Protein AF-A0AAD2HG35-F1 (afdb_monomer)

Foldseek 3Di:
DVVVVVVVLVVVLVVLVVVLVVVCVVCVVVVNNVVVCPPQLNVLSVQLSVLSVQLVVCVDPVNCVPPVVSNVVSNVVSVVSNLVSNVRNDVVCVVVSVVVCVVVVVVVVLQVVQKDKAKWKWFADVVQQKIKIFGLVAQDDDAQLWKKWKAWPDCLQPPCSRVDIDIFGFLAASVPSRHTITIGHDDDDRRVSSNCVQVVPPPDDDDGDIDITMMMITDGDDGPPPDDPQVDLDDDDDDDRSRVSRVSHVVNVNVVCVVVVNHPDDDDDDDDPDDDDPDD

Mean predicted aligned error: 7.42 Å

pLDDT: mean 88.61, std 14.01, range [31.28, 98.5]

Organism: NCBI:txid2018698

Sequence (280 aa):
LNFLHRHVARIAIVAANIHSFGYVYKWCLAATFQERIMEPQNASGLLMLIAFNVLLLASSPFVRNRAYNFFFWVHTLFVPACMAAGWAHYPPLRPYLICASAVYGFDKLLRIAKTRISTATIQALPGLNATRVELPYINKGWRAGQHVRVRVLSSSMGIMGWSEIHPFTIASSSRSGNGLVLVCKQAGTWTNKLYRAAAADNHVGEACLSRHVKMIVEGPYGGPGFMMMHSFSAALFVVGGSGITFALGAVQDLIEQDSCGQSRINVIGTPDVGYRPRLL

Solvent-accessible surface area (backbone atoms only — not comparable to full-atom values): 15414 Å² total; per-residue (Å²): 111,76,66,60,55,53,51,54,50,51,52,52,48,52,50,51,50,53,52,49,51,53,51,52,52,53,26,53,76,66,73,39,40,75,63,52,51,65,36,67,33,44,37,25,41,51,53,25,50,53,42,47,52,51,46,52,60,41,63,29,71,73,39,37,74,76,38,45,69,59,28,50,51,52,49,63,56,42,50,60,50,32,53,54,20,42,51,56,31,38,72,87,46,38,66,59,53,49,51,54,49,50,57,52,50,49,54,48,51,57,44,55,76,31,45,46,78,47,64,26,41,28,29,52,36,78,96,69,48,24,25,40,36,35,24,65,84,47,48,68,79,58,59,43,37,17,25,33,33,38,23,44,62,43,73,72,54,39,98,62,27,55,76,47,77,48,79,46,43,27,31,36,19,47,84,70,75,68,12,43,28,35,72,46,56,56,80,49,75,67,41,44,33,54,30,48,58,23,52,70,75,71,80,71,96,69,77,93,64,68,40,80,42,44,29,42,40,35,44,63,42,88,40,61,74,90,62,58,78,66,80,47,98,73,85,85,82,88,67,60,79,80,51,40,30,35,49,44,0,38,54,45,41,46,53,52,34,29,76,69,70,68,39,85,84,83,89,84,79,80,72,59,100,86,58,84,80,80,78,131

Secondary structure (DSSP, 8-state):
-HHHHHHHHHHHHHHHHHHHHHHHHHHHHTT-HHHHHHSHHHHHHHHHHHHHHHHHHHTSHHHHHH-HHHHHHHHHHHHHHHHHHHHHH-GGGHHHHHHHHHHHHHHHHHHHHTEEEEEEEEEEEGGGTEEEEEETT--SS--TT-EEEEEEE-GGG-TTGGG--EEEEB-S-TTSSS-EEEEEES-SHHHHHHHHHHHTT--SSSS---EEEEEEEEEEE-SSTT--GGGSS-------GGGHHHHHHHHHHHHHHHHTTS------PPPPTT------

Structure (mmCIF, N/CA/C/O backbone):
data_AF-A0AAD2HG35-F1
#
_entry.id   AF-A0AAD2HG35-F1
#
loop_
_atom_site.group_PDB
_atom_site.id
_atom_site.type_symbol
_atom_site.label_atom_id
_atom_site.label_alt_id
_atom_site.label_comp_id
_atom_site.label_asym_id
_atom_site.label_entity_id
_atom_site.label_seq_id
_atom_site.pdbx_PDB_ins_code
_atom_site.Cartn_x
_atom_site.Cartn_y
_atom_site.Cartn_z
_atom_site.occupancy
_atom_site.B_iso_or_equiv
_atom_site.auth_seq_id
_atom_site.auth_comp_id
_atom_site.auth_asym_id
_atom_site.auth_atom_id
_atom_site.pdbx_PDB_model_num
ATOM 1 N N . LEU A 1 1 ? -8.868 -1.478 -6.703 1.00 55.66 1 LEU A N 1
ATOM 2 C CA . LEU A 1 1 ? -7.541 -1.035 -7.204 1.00 55.66 1 LEU A CA 1
ATOM 3 C C . LEU A 1 1 ? -6.634 -2.171 -7.698 1.00 55.66 1 LEU A C 1
ATOM 5 O O . LEU A 1 1 ? -6.138 -2.074 -8.812 1.00 55.66 1 LEU A O 1
ATOM 9 N N . ASN A 1 2 ? -6.425 -3.253 -6.932 1.00 78.06 2 ASN A N 1
ATOM 10 C CA . ASN A 1 2 ? -5.401 -4.264 -7.262 1.00 78.06 2 ASN A CA 1
ATOM 11 C C . ASN A 1 2 ? -5.616 -5.019 -8.589 1.00 78.06 2 ASN A C 1
ATOM 13 O O . ASN A 1 2 ? -4.648 -5.510 -9.159 1.00 78.06 2 ASN A O 1
ATOM 17 N N . PHE A 1 3 ? -6.850 -5.130 -9.092 1.00 87.25 3 PHE A N 1
ATOM 18 C CA . PHE A 1 3 ? -7.112 -5.736 -10.402 1.00 87.25 3 PHE A CA 1
ATOM 19 C C . PHE A 1 3 ? -6.603 -4.852 -11.546 1.00 87.25 3 PHE A C 1
ATOM 21 O O . PHE A 1 3 ? -5.764 -5.305 -12.320 1.00 87.25 3 PHE A O 1
ATOM 28 N N . LEU A 1 4 ? -7.052 -3.594 -11.614 1.00 91.75 4 LEU A N 1
ATOM 29 C CA . LEU A 1 4 ? -6.685 -2.664 -12.687 1.00 91.75 4 LEU A CA 1
ATOM 30 C C . LEU A 1 4 ? -5.173 -2.436 -12.748 1.00 91.75 4 LEU A C 1
ATOM 32 O O . LEU A 1 4 ? -4.586 -2.591 -13.813 1.00 91.75 4 LEU A O 1
ATOM 36 N N . HIS A 1 5 ? -4.530 -2.192 -11.599 1.00 92.94 5 HIS A N 1
ATOM 37 C CA . HIS A 1 5 ? -3.076 -2.022 -11.523 1.00 92.94 5 HIS A CA 1
ATOM 38 C C . HIS A 1 5 ? -2.315 -3.190 -12.173 1.00 92.94 5 HIS A C 1
ATOM 40 O O . HIS A 1 5 ? -1.413 -2.965 -12.973 1.00 92.94 5 HIS A O 1
ATOM 46 N N . ARG A 1 6 ? -2.715 -4.444 -11.901 1.00 91.88 6 ARG A N 1
ATOM 47 C CA . ARG A 1 6 ? -2.055 -5.626 -12.482 1.00 91.88 6 ARG A CA 1
ATOM 48 C C . ARG A 1 6 ? -2.217 -5.718 -13.997 1.00 91.88 6 ARG A C 1
ATOM 50 O O . ARG A 1 6 ? -1.286 -6.150 -14.665 1.00 91.88 6 ARG A O 1
ATOM 57 N N . HIS A 1 7 ? -3.386 -5.374 -14.533 1.00 93.44 7 HIS A N 1
ATOM 58 C CA . HIS A 1 7 ? -3.633 -5.471 -15.974 1.00 93.44 7 HIS A CA 1
ATOM 59 C C . HIS A 1 7 ? -2.903 -4.363 -16.726 1.00 93.44 7 HIS A C 1
ATOM 61 O O . 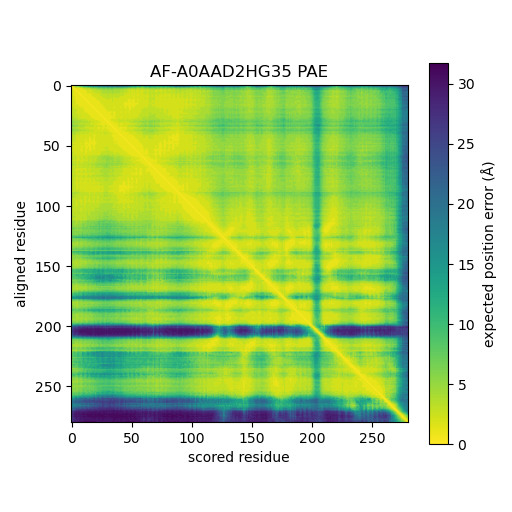HIS A 1 7 ? -2.180 -4.661 -17.671 1.00 93.44 7 HIS A O 1
ATOM 67 N N . VAL A 1 8 ? -2.997 -3.123 -16.239 1.00 94.62 8 VAL A N 1
ATOM 68 C CA . VAL A 1 8 ? -2.270 -1.982 -16.810 1.00 94.62 8 VAL A CA 1
ATOM 69 C C . VAL A 1 8 ? -0.761 -2.228 -16.779 1.00 94.62 8 VAL A C 1
ATOM 71 O O . VAL A 1 8 ? -0.103 -2.043 -17.796 1.00 94.62 8 VAL A O 1
ATOM 74 N N . ALA A 1 9 ? -0.215 -2.729 -15.663 1.00 94.38 9 ALA A N 1
ATOM 75 C CA . ALA A 1 9 ? 1.209 -3.046 -15.564 1.00 94.38 9 ALA A CA 1
ATOM 76 C C . ALA A 1 9 ? 1.646 -4.104 -16.590 1.00 94.38 9 ALA A C 1
ATOM 78 O O . ALA A 1 9 ? 2.652 -3.923 -17.263 1.00 94.38 9 ALA A O 1
ATOM 79 N N . ARG A 1 10 ? 0.881 -5.191 -16.762 1.00 94.88 10 ARG A N 1
ATOM 80 C CA . ARG A 1 10 ? 1.208 -6.230 -17.757 1.00 94.88 10 ARG A CA 1
ATOM 81 C C . ARG A 1 10 ? 1.188 -5.685 -19.179 1.00 94.88 10 ARG A C 1
ATOM 83 O O . ARG A 1 10 ? 2.119 -5.952 -19.927 1.00 94.88 10 ARG A O 1
ATOM 90 N N . ILE A 1 11 ? 0.160 -4.912 -19.530 1.00 96.81 11 ILE A N 1
ATOM 91 C CA . ILE A 1 11 ? 0.045 -4.295 -20.858 1.00 96.81 11 ILE A CA 1
ATOM 92 C C . ILE A 1 11 ? 1.233 -3.360 -21.105 1.00 96.81 11 ILE A C 1
ATOM 94 O O . ILE A 1 11 ? 1.878 -3.466 -22.143 1.00 96.81 11 ILE A O 1
ATOM 98 N N . ALA A 1 12 ? 1.571 -2.504 -20.137 1.00 95.81 12 ALA A N 1
ATOM 99 C CA . ALA A 1 12 ? 2.700 -1.584 -20.248 1.00 95.81 12 ALA A CA 1
ATOM 100 C C . ALA A 1 12 ? 4.038 -2.318 -20.430 1.00 95.81 12 ALA A C 1
ATOM 102 O O . ALA A 1 12 ? 4.846 -1.924 -21.264 1.00 95.81 12 ALA A O 1
ATOM 103 N N . ILE A 1 13 ? 4.261 -3.412 -19.695 1.00 96.75 13 ILE A N 1
ATOM 104 C CA . ILE A 1 13 ? 5.497 -4.201 -19.790 1.00 96.75 13 ILE A CA 1
ATOM 105 C C . ILE A 1 13 ? 5.576 -4.939 -21.132 1.00 96.75 13 ILE A C 1
ATOM 107 O O . ILE A 1 13 ? 6.640 -4.964 -21.749 1.00 96.75 13 ILE A O 1
ATOM 111 N N . VAL A 1 14 ? 4.468 -5.495 -21.631 1.00 97.56 14 VAL A N 1
ATOM 112 C CA . VAL A 1 14 ? 4.420 -6.105 -22.973 1.00 97.56 14 VAL A CA 1
ATOM 113 C C . VAL A 1 14 ? 4.700 -5.055 -24.049 1.00 97.56 14 VAL A C 1
ATOM 115 O O . VAL A 1 14 ? 5.548 -5.281 -24.908 1.00 97.56 14 VAL A O 1
ATOM 118 N N . ALA A 1 15 ? 4.063 -3.886 -23.967 1.00 98.00 15 ALA A N 1
ATOM 119 C CA . ALA A 1 15 ? 4.302 -2.784 -24.894 1.00 98.00 15 ALA A CA 1
ATOM 120 C C . ALA A 1 15 ? 5.761 -2.301 -24.856 1.00 98.00 15 ALA A C 1
ATOM 122 O O . ALA A 1 15 ? 6.346 -2.070 -25.910 1.00 98.00 15 ALA A O 1
ATOM 123 N N . ALA A 1 16 ? 6.374 -2.211 -23.671 1.00 97.69 16 ALA A N 1
ATOM 124 C CA . ALA A 1 16 ? 7.779 -1.837 -23.518 1.00 97.69 16 ALA A CA 1
ATOM 125 C C . ALA A 1 16 ? 8.730 -2.865 -24.157 1.00 97.69 16 ALA A C 1
ATOM 127 O O . ALA A 1 16 ? 9.690 -2.477 -24.820 1.00 97.69 16 ALA A O 1
ATOM 128 N N . ASN A 1 17 ? 8.444 -4.165 -24.014 1.00 98.25 17 ASN A N 1
ATOM 129 C CA . ASN A 1 17 ? 9.216 -5.216 -24.680 1.00 98.25 17 ASN A CA 1
ATOM 130 C C . ASN A 1 17 ? 9.063 -5.130 -26.209 1.00 98.25 17 ASN A C 1
ATOM 132 O O . ASN A 1 17 ? 10.069 -5.126 -26.911 1.00 98.25 17 ASN A O 1
ATOM 136 N N . ILE A 1 18 ? 7.838 -4.985 -26.730 1.00 98.50 18 ILE A N 1
ATOM 137 C CA . ILE A 1 18 ? 7.590 -4.822 -28.177 1.00 98.50 18 ILE A CA 1
ATOM 138 C C . ILE A 1 18 ? 8.311 -3.582 -28.721 1.00 98.50 18 ILE A C 1
ATOM 140 O O . ILE A 1 18 ? 8.985 -3.663 -29.745 1.00 98.50 18 ILE A O 1
ATOM 144 N N . HIS A 1 19 ? 8.207 -2.449 -28.021 1.00 97.56 19 HIS A N 1
ATOM 145 C CA . HIS A 1 19 ? 8.910 -1.215 -28.360 1.00 97.56 19 HIS A CA 1
ATOM 146 C C . HIS A 1 19 ? 10.424 -1.448 -28.441 1.00 97.56 19 HIS A C 1
ATOM 148 O O . HIS A 1 1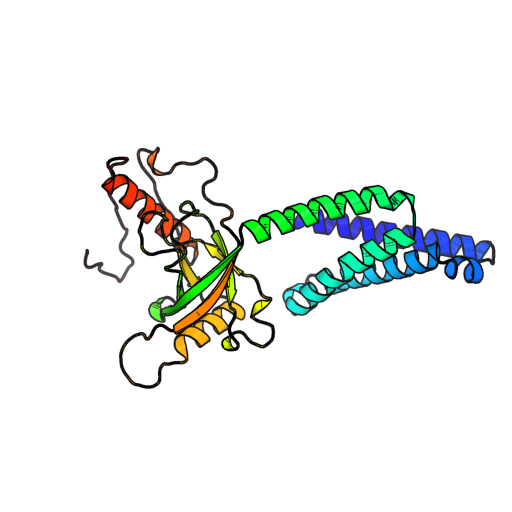9 ? 11.038 -1.143 -29.461 1.00 97.56 19 HIS A O 1
ATOM 154 N N . SER A 1 20 ? 11.017 -2.046 -27.404 1.00 97.44 20 SER A N 1
ATOM 155 C CA . SER A 1 20 ? 12.453 -2.324 -27.375 1.00 97.44 20 SER A CA 1
ATOM 156 C C . SER A 1 20 ? 12.884 -3.253 -28.510 1.00 97.44 20 SER A C 1
ATOM 158 O O . SER A 1 20 ? 13.816 -2.914 -29.237 1.00 97.44 20 SER A O 1
ATOM 160 N N . PHE A 1 21 ? 12.175 -4.364 -28.734 1.00 97.69 21 PHE A N 1
ATOM 161 C CA . PHE A 1 21 ? 12.484 -5.280 -29.834 1.00 97.69 21 PHE A CA 1
ATOM 162 C C . PHE A 1 21 ? 12.379 -4.602 -31.202 1.00 97.69 21 PHE A C 1
ATOM 164 O O . PHE A 1 21 ? 13.237 -4.828 -32.052 1.00 97.69 21 PHE A O 1
ATOM 171 N N . GLY A 1 22 ? 11.388 -3.731 -31.408 1.00 98.19 22 GLY A N 1
ATOM 172 C CA . GLY A 1 22 ? 11.243 -2.967 -32.647 1.00 98.19 22 GLY A CA 1
ATOM 173 C C . GLY A 1 22 ? 12.437 -2.048 -32.925 1.00 98.19 22 GLY A C 1
ATOM 174 O O . GLY A 1 22 ? 12.948 -2.025 -34.047 1.00 98.19 22 GLY A O 1
ATOM 175 N N . TYR A 1 23 ? 12.928 -1.331 -31.909 1.00 97.69 23 TYR A N 1
ATOM 176 C CA . TYR A 1 23 ? 14.114 -0.480 -32.047 1.00 97.69 23 TYR A CA 1
ATOM 177 C C . TYR A 1 23 ? 15.396 -1.289 -32.240 1.00 97.69 23 TYR A C 1
ATOM 179 O O . TYR A 1 23 ? 16.174 -0.967 -33.135 1.00 97.69 23 TYR A O 1
ATOM 187 N N . VAL A 1 24 ? 15.589 -2.369 -31.476 1.00 97.50 24 VAL A N 1
ATOM 188 C CA . VAL A 1 24 ? 16.741 -3.267 -31.651 1.00 97.50 24 VAL A CA 1
ATOM 189 C C . VAL A 1 24 ? 16.765 -3.831 -33.070 1.00 97.50 24 VAL A C 1
ATOM 191 O O . VAL A 1 24 ? 17.787 -3.735 -33.743 1.00 97.50 24 VAL A O 1
ATOM 194 N N . TYR A 1 25 ? 15.633 -4.335 -33.567 1.00 98.12 25 TYR A N 1
ATOM 195 C CA . TYR A 1 25 ? 15.512 -4.840 -34.934 1.00 98.12 25 TYR A CA 1
ATOM 196 C C . TYR A 1 25 ? 15.864 -3.766 -35.974 1.00 98.12 25 TYR A C 1
ATOM 198 O O . TYR A 1 25 ? 16.694 -4.001 -36.853 1.00 98.12 25 TYR A O 1
ATOM 206 N N . LYS A 1 26 ? 15.303 -2.558 -35.830 1.00 98.12 26 LYS A N 1
ATOM 207 C CA . LYS A 1 26 ? 15.601 -1.412 -36.702 1.00 98.12 26 LYS A CA 1
ATOM 208 C C . LYS A 1 26 ? 17.094 -1.068 -36.716 1.00 98.12 26 LYS A C 1
ATOM 210 O O . LYS A 1 26 ? 17.651 -0.827 -37.784 1.00 98.12 26 LYS A O 1
ATOM 215 N N . TRP A 1 27 ? 17.744 -1.025 -35.555 1.00 98.19 27 TRP A N 1
ATOM 216 C CA . TRP A 1 27 ? 19.163 -0.675 -35.457 1.00 98.19 27 TRP A CA 1
ATOM 217 C C . TRP A 1 27 ? 20.083 -1.776 -35.982 1.00 98.19 27 TRP A C 1
ATOM 219 O O . TRP A 1 27 ? 21.117 -1.462 -36.569 1.00 98.19 27 TRP A O 1
ATOM 229 N N . CYS A 1 28 ? 19.703 -3.047 -35.825 1.00 97.81 28 CYS A N 1
ATOM 230 C CA . CYS A 1 28 ? 20.420 -4.170 -36.423 1.00 97.81 28 CYS A CA 1
ATOM 231 C C . CYS A 1 28 ? 20.373 -4.116 -37.955 1.00 97.81 28 CYS A C 1
ATOM 233 O O . CYS A 1 28 ? 21.418 -4.238 -38.586 1.00 97.81 28 CYS A O 1
ATOM 235 N N . LEU A 1 29 ? 19.201 -3.857 -38.554 1.00 97.88 29 LEU A N 1
ATOM 236 C CA . LEU A 1 29 ? 19.077 -3.689 -40.010 1.00 97.88 29 LEU A CA 1
ATOM 237 C C . LEU A 1 29 ? 19.918 -2.524 -40.541 1.00 97.88 29 LEU A C 1
ATOM 239 O O . LEU A 1 29 ? 20.487 -2.611 -41.624 1.00 97.88 29 LEU A O 1
ATOM 243 N N . ALA A 1 30 ? 20.009 -1.442 -39.770 1.00 97.56 30 ALA A N 1
ATOM 244 C CA . ALA A 1 30 ? 20.813 -0.276 -40.114 1.00 97.56 30 ALA A CA 1
ATOM 245 C C . ALA A 1 30 ? 22.299 -0.410 -39.723 1.00 97.56 30 ALA A C 1
ATOM 247 O O . ALA A 1 30 ? 23.026 0.567 -39.853 1.00 97.56 30 ALA A O 1
ATOM 248 N N . ALA A 1 31 ? 22.739 -1.558 -39.188 1.00 97.75 31 ALA A N 1
ATOM 249 C CA . ALA A 1 31 ? 24.092 -1.786 -38.663 1.00 97.75 31 ALA A CA 1
ATOM 250 C C . ALA A 1 31 ? 24.583 -0.736 -37.635 1.00 97.75 31 ALA A C 1
ATOM 252 O O . ALA A 1 31 ? 25.781 -0.541 -37.456 1.00 97.75 31 ALA A O 1
ATOM 253 N N . THR A 1 32 ? 23.664 -0.079 -36.917 1.00 97.69 32 THR A N 1
ATOM 2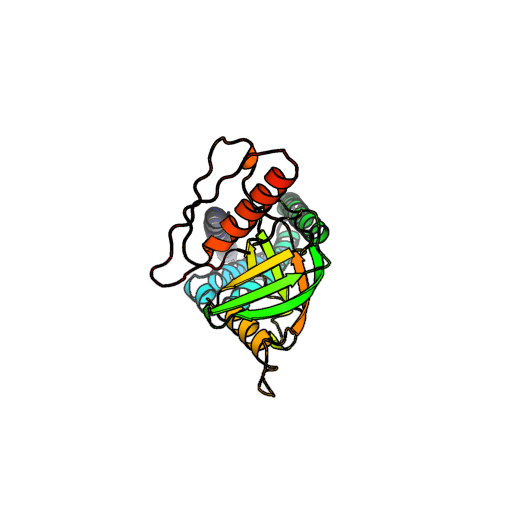54 C CA . THR A 1 32 ? 23.954 0.996 -35.941 1.00 97.69 32 THR A CA 1
ATOM 255 C C . THR A 1 32 ? 23.666 0.585 -34.496 1.00 97.69 32 THR A C 1
ATOM 257 O O . THR A 1 32 ? 23.690 1.417 -33.593 1.00 97.69 32 THR A O 1
ATOM 260 N N . PHE A 1 33 ? 23.398 -0.701 -34.242 1.00 96.62 33 PHE A N 1
ATOM 261 C CA . PHE A 1 33 ? 22.998 -1.201 -32.922 1.00 96.62 33 PHE A CA 1
ATOM 262 C C . PHE A 1 33 ? 23.934 -0.772 -31.784 1.00 96.62 33 PHE A C 1
ATOM 264 O O . PHE A 1 33 ? 23.452 -0.237 -30.789 1.00 96.62 33 PHE A O 1
ATOM 271 N N . GLN A 1 34 ? 25.248 -0.972 -31.934 1.00 95.69 34 GLN A N 1
ATOM 272 C CA . GLN A 1 34 ? 26.225 -0.681 -30.874 1.00 95.69 34 GLN A CA 1
ATOM 273 C C . GLN A 1 34 ? 26.269 0.807 -30.514 1.00 95.69 34 GLN A C 1
ATOM 275 O O . GLN A 1 34 ? 26.315 1.158 -29.340 1.00 95.69 34 GLN A O 1
ATOM 280 N N . GLU A 1 35 ? 26.201 1.683 -31.514 1.00 96.56 35 GLU A N 1
ATOM 281 C CA . GLU A 1 35 ? 26.157 3.129 -31.301 1.00 96.56 35 GLU A CA 1
ATOM 282 C C . GLU A 1 35 ? 24.847 3.529 -30.611 1.00 96.56 35 GLU A C 1
ATOM 284 O O . GLU A 1 35 ? 24.855 4.164 -29.557 1.00 96.56 35 GLU A O 1
ATOM 289 N N . ARG A 1 36 ? 23.710 3.086 -31.162 1.00 97.44 36 ARG A N 1
ATOM 290 C CA . ARG A 1 36 ? 22.385 3.490 -30.684 1.00 97.44 36 ARG A CA 1
ATOM 291 C C . ARG A 1 36 ? 22.086 2.984 -29.284 1.00 97.44 36 ARG A C 1
ATOM 293 O O . ARG A 1 36 ? 21.548 3.747 -28.492 1.00 97.44 36 ARG A O 1
ATOM 300 N N . ILE A 1 37 ? 22.435 1.745 -28.940 1.00 96.25 37 ILE A N 1
ATOM 301 C CA . ILE A 1 37 ? 22.139 1.195 -27.608 1.00 96.25 37 ILE A CA 1
ATOM 302 C C . ILE A 1 37 ? 22.934 1.898 -26.495 1.00 96.25 37 ILE A C 1
ATOM 304 O O . ILE A 1 37 ? 22.463 1.956 -25.360 1.00 96.25 37 ILE A O 1
ATOM 308 N N . MET A 1 38 ? 24.105 2.456 -26.826 1.00 96.06 38 MET A N 1
ATOM 309 C CA . MET A 1 38 ? 24.980 3.171 -25.891 1.00 96.06 38 MET A CA 1
ATOM 310 C C . MET A 1 38 ? 24.625 4.653 -25.739 1.00 96.06 38 MET A C 1
ATOM 312 O O . MET A 1 38 ? 25.089 5.294 -24.794 1.00 96.06 38 MET A O 1
ATOM 316 N N . GLU A 1 39 ? 23.780 5.211 -26.615 1.00 96.88 39 GLU A N 1
ATOM 317 C CA . GLU A 1 39 ? 23.247 6.560 -26.417 1.00 96.88 39 GLU A CA 1
ATOM 318 C C . GLU A 1 39 ? 22.554 6.645 -25.043 1.00 96.88 39 GLU A C 1
ATOM 320 O O . GLU A 1 39 ? 21.709 5.797 -24.735 1.00 96.88 39 GLU A O 1
ATOM 325 N N . PRO A 1 40 ? 22.827 7.671 -24.213 1.00 96.56 40 PRO A N 1
ATOM 326 C CA . PRO A 1 40 ? 22.328 7.730 -22.834 1.00 96.56 40 PRO A CA 1
ATOM 327 C C . PRO A 1 40 ? 20.805 7.567 -22.693 1.00 96.56 40 PRO A C 1
ATOM 329 O O . PRO A 1 40 ? 20.311 6.961 -21.737 1.00 96.56 40 PRO A O 1
ATOM 332 N N . GLN A 1 41 ? 20.045 8.077 -23.665 1.00 96.38 41 GLN A N 1
ATOM 333 C CA . GLN A 1 41 ? 18.589 7.926 -23.719 1.00 96.38 41 GLN A CA 1
ATOM 334 C C . GLN A 1 41 ? 18.181 6.463 -23.939 1.00 96.38 41 GLN A C 1
ATOM 336 O O . GLN A 1 41 ? 17.318 5.945 -23.236 1.00 96.38 41 GLN A O 1
ATOM 341 N N . ASN A 1 42 ? 18.824 5.749 -24.859 1.00 97.31 42 ASN A N 1
ATOM 342 C CA . ASN A 1 42 ? 18.494 4.353 -25.153 1.00 97.31 42 ASN A CA 1
ATOM 343 C C . ASN A 1 42 ? 19.013 3.410 -24.060 1.00 97.31 42 ASN A C 1
ATOM 345 O O . ASN A 1 42 ? 18.291 2.500 -23.652 1.00 97.31 42 ASN A O 1
ATOM 349 N N . ALA A 1 43 ? 20.199 3.682 -23.510 1.00 97.44 43 ALA A N 1
ATOM 350 C CA . ALA A 1 43 ? 20.755 2.946 -22.379 1.00 97.44 43 ALA A CA 1
ATOM 351 C C . ALA A 1 43 ? 19.846 3.041 -21.140 1.00 97.44 43 ALA A C 1
ATOM 353 O O . ALA A 1 43 ? 19.542 2.031 -20.504 1.00 97.44 43 ALA A O 1
ATOM 354 N N . SER A 1 44 ? 19.330 4.234 -20.821 1.00 97.75 44 SER A N 1
ATOM 355 C CA . SER A 1 44 ? 18.345 4.395 -19.738 1.00 97.75 44 SER A CA 1
ATOM 356 C C . SER A 1 44 ? 17.001 3.722 -20.049 1.00 97.75 44 SER A C 1
ATOM 358 O O . SER A 1 44 ? 16.390 3.148 -19.147 1.00 97.75 44 SER A O 1
ATOM 360 N N . GLY A 1 45 ? 16.576 3.688 -21.315 1.00 97.56 45 GLY A N 1
ATOM 361 C CA . GLY A 1 45 ? 15.429 2.891 -21.766 1.00 97.56 45 GLY A CA 1
ATOM 362 C C . GLY A 1 45 ? 15.613 1.388 -21.541 1.00 97.56 45 GLY A C 1
ATOM 363 O O . GLY A 1 45 ? 14.705 0.718 -21.045 1.00 97.56 45 GLY A O 1
ATOM 364 N N . LEU A 1 46 ? 16.808 0.860 -21.821 1.00 97.38 46 LEU A N 1
ATOM 365 C CA . LEU A 1 46 ? 17.161 -0.536 -21.554 1.00 97.38 46 LEU A CA 1
ATOM 366 C C . LEU A 1 46 ? 17.154 -0.842 -20.049 1.00 97.38 46 LEU A C 1
ATOM 368 O O . LEU A 1 46 ? 16.587 -1.852 -19.633 1.00 97.38 46 LEU A O 1
ATOM 372 N N . LEU A 1 47 ? 17.715 0.044 -19.219 1.00 97.19 47 LEU A N 1
ATOM 373 C CA . LEU A 1 47 ? 17.654 -0.093 -17.759 1.00 97.19 47 LEU A CA 1
ATOM 374 C C . LEU A 1 47 ? 16.204 -0.109 -17.251 1.00 97.19 47 LEU A C 1
ATOM 376 O O . LEU A 1 47 ? 15.855 -0.943 -16.412 1.00 97.19 47 LEU A O 1
ATOM 380 N N . MET A 1 48 ? 15.344 0.763 -17.789 1.00 97.56 48 MET A N 1
ATOM 381 C CA . MET A 1 48 ? 13.914 0.779 -17.466 1.00 97.56 48 MET A CA 1
ATOM 382 C C . MET A 1 48 ? 13.229 -0.538 -17.862 1.00 97.56 48 MET A C 1
ATOM 384 O O . MET A 1 48 ? 12.451 -1.082 -17.079 1.00 97.56 48 MET A O 1
ATOM 388 N N . LEU A 1 49 ? 13.541 -1.085 -19.041 1.00 98.06 49 LEU A N 1
ATOM 389 C CA . LEU A 1 49 ? 13.000 -2.363 -19.509 1.00 98.06 49 LEU A CA 1
ATOM 390 C C . LEU A 1 49 ? 13.420 -3.534 -18.609 1.00 98.06 49 LEU A C 1
ATOM 392 O O . LEU A 1 49 ? 12.586 -4.364 -18.239 1.00 98.06 49 LEU A O 1
ATOM 396 N N . ILE A 1 50 ? 14.699 -3.598 -18.229 1.00 97.50 50 ILE A N 1
ATOM 397 C CA . ILE A 1 50 ? 15.210 -4.615 -17.299 1.00 97.50 50 ILE A CA 1
ATOM 398 C C . ILE A 1 50 ? 14.457 -4.514 -15.968 1.00 97.50 50 ILE A C 1
ATOM 400 O O . ILE A 1 50 ? 13.948 -5.517 -15.465 1.00 97.50 50 ILE A O 1
ATOM 404 N N . ALA A 1 51 ? 14.310 -3.300 -15.432 1.00 97.56 51 ALA A N 1
ATOM 405 C CA . ALA A 1 51 ? 13.587 -3.058 -14.191 1.00 97.56 51 ALA A CA 1
ATOM 406 C C . ALA A 1 51 ? 12.105 -3.479 -14.274 1.00 97.56 51 ALA A C 1
ATOM 408 O O . ALA A 1 51 ? 11.593 -4.119 -13.353 1.00 97.56 51 ALA A O 1
ATOM 409 N N . PHE A 1 52 ? 11.428 -3.203 -15.392 1.00 97.69 52 PHE A N 1
ATOM 410 C CA . PHE A 1 52 ? 10.063 -3.665 -15.670 1.00 97.69 52 PHE A CA 1
ATOM 411 C C . PHE A 1 52 ? 9.937 -5.190 -15.666 1.00 97.69 52 PHE A C 1
ATOM 413 O O . PHE A 1 52 ? 9.011 -5.730 -15.056 1.00 97.69 52 PHE A O 1
ATOM 420 N N . ASN A 1 53 ? 10.874 -5.900 -16.289 1.00 97.38 53 ASN A N 1
ATOM 421 C CA . ASN A 1 53 ? 10.856 -7.360 -16.313 1.00 97.38 53 ASN A CA 1
ATOM 422 C C . ASN A 1 53 ? 11.155 -7.963 -14.926 1.00 97.38 53 ASN A C 1
ATOM 424 O O . ASN A 1 53 ? 10.478 -8.906 -14.512 1.00 97.38 53 ASN A O 1
ATOM 428 N N . VAL A 1 54 ? 12.074 -7.374 -14.149 1.00 97.31 54 VAL A N 1
ATOM 429 C CA . VAL A 1 54 ? 12.299 -7.759 -12.740 1.00 97.31 54 VAL A CA 1
ATOM 430 C C . VAL A 1 54 ? 11.025 -7.566 -11.913 1.00 97.31 54 VAL A C 1
ATOM 432 O O . VAL A 1 54 ? 10.616 -8.474 -11.182 1.00 97.31 54 VAL A O 1
ATOM 435 N N . LEU A 1 55 ? 10.349 -6.423 -12.068 1.00 97.00 55 LEU A N 1
ATOM 436 C CA . LEU A 1 55 ? 9.069 -6.151 -11.414 1.00 97.00 55 LEU A CA 1
ATOM 437 C C . LEU A 1 55 ? 8.005 -7.187 -11.791 1.00 97.00 55 LEU A C 1
ATOM 439 O O . LEU A 1 55 ? 7.286 -7.651 -10.904 1.00 97.00 55 LEU A O 1
ATOM 443 N N . LEU A 1 56 ? 7.906 -7.581 -13.065 1.00 96.00 56 LEU A N 1
ATOM 444 C CA . LEU A 1 56 ? 6.951 -8.592 -13.527 1.00 96.00 56 LEU A CA 1
ATOM 445 C C . LEU A 1 56 ? 7.178 -9.943 -12.837 1.00 96.00 56 LEU A C 1
ATOM 447 O O . LEU A 1 56 ? 6.236 -10.522 -12.287 1.00 96.00 56 LEU A O 1
ATOM 451 N N . LEU A 1 57 ? 8.425 -10.421 -12.841 1.00 96.12 57 LEU A N 1
ATOM 452 C CA . LEU A 1 57 ? 8.803 -11.722 -12.287 1.00 96.12 57 LEU A CA 1
ATOM 453 C C . LEU A 1 57 ? 8.615 -11.760 -10.765 1.00 96.12 57 LEU A C 1
ATOM 455 O O . LEU A 1 57 ? 7.957 -12.667 -10.240 1.00 96.12 57 LEU A O 1
ATOM 459 N N . ALA A 1 58 ? 9.105 -10.738 -10.057 1.00 96.25 58 ALA A N 1
ATOM 460 C CA . ALA A 1 58 ? 8.966 -10.629 -8.605 1.00 96.25 58 ALA A CA 1
ATOM 461 C C . ALA A 1 58 ? 7.502 -10.454 -8.160 1.00 96.25 58 ALA A C 1
ATOM 463 O O . ALA A 1 58 ? 7.123 -10.897 -7.076 1.00 96.25 58 ALA A O 1
ATOM 464 N N . SER A 1 59 ? 6.653 -9.853 -9.002 1.00 95.25 59 SER A N 1
ATOM 465 C CA . SER A 1 59 ? 5.222 -9.644 -8.722 1.00 95.25 59 SER A CA 1
ATOM 466 C C . SER A 1 59 ? 4.328 -10.829 -9.106 1.00 95.25 59 SER A C 1
ATOM 468 O O . SER A 1 59 ? 3.097 -10.757 -8.946 1.00 95.25 59 SER A O 1
ATOM 470 N N . SER A 1 60 ? 4.913 -11.922 -9.605 1.00 94.06 60 SER A N 1
ATOM 471 C CA . SER A 1 60 ? 4.181 -13.137 -9.959 1.00 94.06 60 SER A CA 1
ATOM 472 C C . SER A 1 60 ? 3.434 -13.721 -8.746 1.00 94.06 60 SER A C 1
ATOM 474 O O . SER A 1 60 ? 3.879 -13.574 -7.603 1.00 94.06 60 SER A O 1
ATOM 476 N N . PRO A 1 61 ? 2.289 -14.404 -8.948 1.00 93.06 61 PRO A N 1
ATOM 477 C CA . PRO A 1 61 ? 1.574 -15.057 -7.851 1.00 93.06 61 PRO A CA 1
ATOM 478 C C . PRO A 1 61 ? 2.449 -16.059 -7.089 1.00 93.06 61 PRO A C 1
ATOM 480 O O . PRO A 1 61 ? 2.348 -16.147 -5.870 1.00 93.06 61 PRO A O 1
ATOM 483 N N . PHE A 1 62 ? 3.336 -16.767 -7.795 1.00 94.81 62 PHE A N 1
ATOM 484 C CA . PHE A 1 62 ? 4.261 -17.727 -7.199 1.00 94.81 62 PHE A CA 1
ATOM 485 C C . PHE A 1 62 ? 5.175 -17.069 -6.159 1.00 94.81 62 PHE A C 1
ATOM 487 O O . PHE A 1 62 ? 5.241 -17.543 -5.024 1.00 94.81 62 PHE A O 1
ATOM 494 N N . VAL A 1 63 ? 5.831 -15.963 -6.530 1.00 94.81 63 VAL A N 1
ATOM 495 C CA . VAL A 1 63 ? 6.766 -15.244 -5.654 1.00 94.81 63 VAL A CA 1
ATOM 496 C C . VAL A 1 63 ? 6.014 -14.493 -4.562 1.00 94.81 63 VAL A C 1
ATOM 498 O O . VAL A 1 63 ? 6.317 -14.674 -3.388 1.00 94.81 63 VAL A O 1
ATOM 501 N N . ARG A 1 64 ? 4.984 -13.708 -4.904 1.00 91.62 64 ARG A N 1
ATOM 502 C CA . ARG A 1 64 ? 4.254 -12.888 -3.921 1.00 91.62 64 ARG A CA 1
ATOM 503 C C . ARG A 1 64 ? 3.610 -13.720 -2.810 1.00 91.62 64 ARG A C 1
ATOM 505 O O . ARG A 1 64 ? 3.571 -13.263 -1.671 1.00 91.62 64 ARG A O 1
ATOM 512 N N . ASN A 1 65 ? 3.111 -14.918 -3.122 1.00 89.19 65 ASN A N 1
ATOM 513 C CA . ASN A 1 65 ? 2.448 -15.767 -2.130 1.00 89.19 65 ASN A CA 1
ATOM 514 C C . ASN A 1 65 ? 3.442 -16.510 -1.219 1.00 89.19 65 ASN A C 1
ATOM 516 O O . ASN A 1 65 ? 3.091 -16.822 -0.087 1.00 89.19 65 ASN A O 1
ATOM 520 N N . ARG A 1 66 ? 4.666 -16.795 -1.690 1.00 90.69 66 ARG A N 1
ATOM 521 C CA . ARG A 1 66 ? 5.693 -17.525 -0.918 1.00 90.69 66 ARG A CA 1
ATOM 522 C C . ARG A 1 66 ? 6.699 -16.611 -0.219 1.00 90.69 66 ARG A C 1
ATOM 524 O O . ARG A 1 66 ? 7.179 -16.935 0.859 1.00 90.69 66 ARG A O 1
ATOM 531 N N . ALA A 1 67 ? 7.010 -15.472 -0.826 1.00 90.50 67 ALA A N 1
ATOM 532 C CA . ALA A 1 67 ? 8.045 -14.539 -0.401 1.00 90.50 67 ALA A CA 1
ATOM 533 C C . ALA A 1 67 ? 7.529 -13.091 -0.480 1.00 90.50 67 ALA A C 1
ATOM 535 O O . ALA A 1 67 ? 8.074 -12.245 -1.190 1.00 90.50 67 ALA A O 1
ATOM 536 N N . TYR A 1 68 ? 6.455 -12.798 0.261 1.00 87.25 68 TYR A N 1
ATOM 537 C CA . TYR A 1 68 ? 5.793 -11.488 0.234 1.00 87.25 68 TYR A CA 1
ATOM 538 C C . TYR A 1 68 ? 6.747 -10.321 0.535 1.00 87.25 68 TYR A C 1
ATOM 540 O O . TYR A 1 68 ? 6.719 -9.315 -0.169 1.00 87.25 68 TYR A O 1
ATOM 548 N N . ASN A 1 69 ? 7.627 -10.468 1.533 1.00 87.75 69 ASN A N 1
ATOM 549 C CA . ASN A 1 69 ? 8.582 -9.419 1.901 1.00 87.75 69 ASN A CA 1
ATOM 550 C C . ASN A 1 69 ? 9.591 -9.139 0.772 1.00 87.75 69 ASN A C 1
ATOM 552 O O . ASN A 1 69 ? 9.894 -7.980 0.507 1.00 87.75 69 ASN A O 1
ATOM 556 N N . PHE A 1 70 ? 10.056 -10.171 0.058 1.00 91.75 70 PHE A N 1
ATOM 557 C CA . PHE A 1 70 ? 10.914 -9.996 -1.119 1.00 91.75 70 PHE A CA 1
ATOM 558 C C . PHE A 1 70 ? 10.184 -9.232 -2.229 1.00 91.75 70 PHE A C 1
ATOM 560 O O . PHE A 1 70 ? 10.692 -8.227 -2.722 1.00 91.75 70 PHE A O 1
ATOM 567 N N . PHE A 1 71 ? 8.960 -9.658 -2.562 1.00 93.19 71 PHE A N 1
ATOM 568 C CA . PHE A 1 71 ? 8.100 -8.948 -3.511 1.00 93.19 71 PHE A CA 1
ATOM 569 C C . PHE A 1 71 ? 7.940 -7.470 -3.126 1.00 93.19 71 PHE A C 1
ATOM 571 O O . PHE A 1 71 ? 8.132 -6.595 -3.966 1.00 93.19 71 PHE A O 1
ATOM 578 N N . PHE A 1 72 ? 7.619 -7.189 -1.862 1.00 90.94 72 PHE A N 1
ATOM 579 C CA . PHE A 1 72 ? 7.394 -5.836 -1.363 1.00 90.94 72 PHE A CA 1
ATOM 580 C C . PHE A 1 72 ? 8.626 -4.941 -1.539 1.00 90.94 72 PHE A C 1
ATOM 582 O O . PHE A 1 72 ? 8.497 -3.826 -2.048 1.00 90.94 72 PHE A O 1
ATOM 589 N N . TRP A 1 73 ? 9.815 -5.426 -1.167 1.00 91.81 73 TRP A N 1
ATOM 590 C CA . TRP A 1 73 ? 11.053 -4.655 -1.287 1.00 91.81 73 TRP A CA 1
ATOM 591 C C . TRP A 1 73 ? 11.457 -4.421 -2.739 1.00 91.81 73 TRP A C 1
ATOM 593 O O . TRP A 1 73 ? 11.709 -3.277 -3.111 1.00 91.81 73 TRP A O 1
ATOM 603 N N . VAL A 1 74 ? 11.439 -5.462 -3.580 1.00 95.81 74 VAL A N 1
ATOM 604 C CA . VAL A 1 74 ? 11.730 -5.314 -5.015 1.00 95.81 74 VAL A CA 1
ATOM 605 C C . VAL A 1 74 ? 10.767 -4.314 -5.645 1.00 95.81 74 VAL A C 1
ATOM 607 O O . VAL A 1 74 ? 11.203 -3.378 -6.308 1.00 95.81 74 VAL A O 1
ATOM 610 N N . HIS A 1 75 ? 9.465 -4.448 -5.385 1.00 94.81 75 HIS A N 1
ATOM 611 C CA . HIS A 1 75 ? 8.462 -3.558 -5.961 1.00 94.81 75 HIS A CA 1
ATOM 612 C C . HIS A 1 75 ? 8.637 -2.104 -5.499 1.00 94.81 75 HIS A C 1
ATOM 614 O O . HIS A 1 75 ? 8.550 -1.181 -6.304 1.00 94.81 75 HIS A O 1
ATOM 620 N N . THR A 1 76 ? 8.937 -1.892 -4.216 1.00 92.62 76 THR A N 1
ATOM 621 C CA . THR A 1 76 ? 9.104 -0.547 -3.644 1.00 92.62 76 THR A CA 1
ATOM 622 C C . THR A 1 76 ? 10.374 0.148 -4.138 1.00 92.62 76 THR A C 1
ATOM 624 O O . THR A 1 76 ? 10.355 1.361 -4.324 1.00 92.62 76 THR A O 1
ATOM 627 N N . LEU A 1 77 ? 11.459 -0.595 -4.374 1.00 94.94 77 LEU A N 1
ATOM 628 C CA . LEU A 1 77 ? 12.739 -0.039 -4.828 1.00 94.94 77 LEU A CA 1
ATOM 629 C C . LEU A 1 77 ? 12.792 0.167 -6.347 1.00 94.94 77 LEU A C 1
ATOM 631 O O . LEU A 1 77 ? 13.301 1.183 -6.819 1.00 94.94 77 LEU A O 1
ATOM 635 N N . PHE A 1 78 ? 12.246 -0.771 -7.124 1.00 96.88 78 PHE A N 1
ATOM 636 C CA . PHE A 1 78 ? 12.338 -0.715 -8.583 1.00 96.88 78 PHE A CA 1
ATOM 637 C C . PHE A 1 78 ? 11.350 0.271 -9.208 1.00 96.88 78 PHE A C 1
ATOM 639 O O . PHE A 1 78 ? 11.635 0.785 -10.285 1.00 96.88 78 PHE A O 1
ATOM 646 N N . VAL A 1 79 ? 10.223 0.595 -8.560 1.00 94.94 79 VAL A N 1
ATOM 647 C CA . VAL A 1 79 ? 9.289 1.606 -9.089 1.00 94.94 79 VAL A CA 1
ATOM 648 C C . VAL A 1 79 ? 9.958 2.988 -9.213 1.00 94.94 79 VAL A C 1
ATOM 650 O O . VAL A 1 79 ? 9.975 3.511 -10.327 1.00 94.94 79 VAL A O 1
ATOM 653 N N . PRO A 1 80 ? 10.585 3.569 -8.167 1.00 95.00 80 PRO A N 1
ATOM 654 C CA . PRO A 1 80 ? 11.355 4.809 -8.302 1.00 95.00 80 PRO A CA 1
ATOM 655 C C . PRO A 1 80 ? 12.493 4.714 -9.323 1.00 95.00 80 PRO A C 1
ATOM 657 O O . PRO A 1 80 ? 12.704 5.656 -10.084 1.00 95.00 80 PRO A O 1
ATOM 660 N N . ALA A 1 81 ? 13.188 3.572 -9.394 1.00 95.88 81 ALA A N 1
ATOM 661 C CA . ALA A 1 81 ? 14.236 3.354 -10.391 1.00 95.88 81 ALA A CA 1
ATOM 662 C C . ALA A 1 81 ? 13.684 3.418 -11.827 1.00 95.88 81 ALA A C 1
ATOM 664 O O . ALA A 1 81 ? 14.286 4.058 -12.685 1.00 95.88 81 ALA A O 1
ATOM 665 N N . CYS A 1 82 ? 12.502 2.843 -12.080 1.00 96.25 82 CYS A N 1
ATOM 666 C CA . CYS A 1 82 ? 11.820 2.963 -13.370 1.00 96.25 82 CYS A CA 1
ATOM 667 C C . CYS A 1 82 ? 11.433 4.411 -13.680 1.00 96.25 82 CYS A C 1
ATOM 669 O O . CYS A 1 82 ? 11.547 4.838 -14.824 1.00 96.25 82 CYS A O 1
ATOM 671 N N . MET A 1 83 ? 10.994 5.181 -12.679 1.00 95.38 83 MET A N 1
ATOM 672 C CA . MET A 1 83 ? 10.660 6.597 -12.869 1.00 95.38 83 MET A CA 1
ATOM 673 C C . MET A 1 83 ? 11.901 7.423 -13.223 1.00 95.38 83 MET A C 1
ATOM 675 O O . MET A 1 83 ? 11.850 8.229 -14.149 1.00 95.38 83 MET A O 1
ATOM 679 N N . ALA A 1 84 ? 13.025 7.188 -12.542 1.00 96.25 84 ALA A N 1
ATOM 680 C CA . ALA A 1 84 ? 14.297 7.842 -12.839 1.00 96.25 84 ALA A CA 1
ATOM 681 C C . ALA A 1 84 ? 14.835 7.458 -14.229 1.00 96.25 84 ALA A C 1
ATOM 683 O O . ALA A 1 84 ? 15.250 8.324 -14.997 1.00 96.25 84 ALA A O 1
ATOM 684 N N . ALA A 1 85 ? 14.770 6.174 -14.589 1.00 97.25 85 ALA A N 1
ATOM 685 C CA . ALA A 1 85 ? 15.180 5.699 -15.906 1.00 97.25 85 ALA A CA 1
ATOM 686 C C . ALA A 1 85 ? 14.278 6.260 -17.021 1.00 97.25 85 ALA A C 1
ATOM 688 O O . ALA A 1 85 ? 14.780 6.761 -18.023 1.00 97.25 85 ALA A O 1
ATOM 689 N 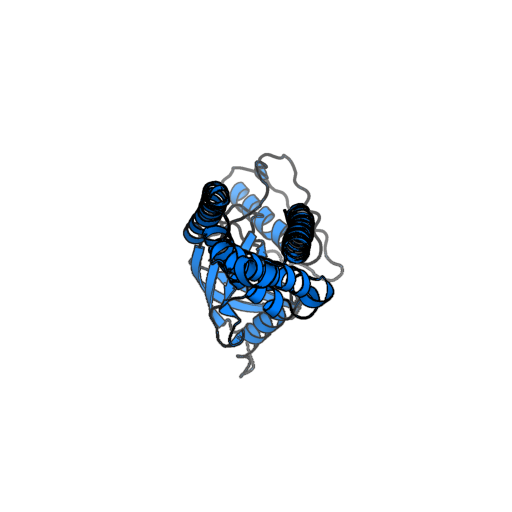N . GLY A 1 86 ? 12.956 6.284 -16.817 1.00 97.12 86 GLY A N 1
ATOM 690 C CA . GLY A 1 86 ? 12.003 6.888 -17.752 1.00 97.12 86 GLY A CA 1
ATOM 691 C C . GLY A 1 86 ? 12.216 8.392 -17.949 1.00 97.12 86 GLY A C 1
ATOM 692 O O . GLY A 1 86 ? 12.070 8.894 -19.062 1.00 97.12 86 GLY A O 1
ATOM 693 N N . TRP A 1 87 ? 12.620 9.107 -16.894 1.00 97.62 87 TRP A N 1
ATOM 694 C CA . TRP A 1 87 ? 12.962 10.531 -16.966 1.00 97.62 87 TRP A CA 1
ATOM 695 C C . TRP A 1 87 ? 14.156 10.812 -17.890 1.00 97.62 87 TRP A C 1
ATOM 697 O O . TRP A 1 87 ? 14.153 11.810 -18.623 1.00 97.62 87 TRP A O 1
ATOM 707 N N . ALA A 1 88 ? 15.169 9.942 -17.842 1.00 97.25 88 ALA A N 1
ATOM 708 C CA . ALA A 1 88 ? 16.366 10.019 -18.676 1.00 97.25 88 ALA A CA 1
ATOM 709 C C . ALA A 1 88 ? 16.130 9.496 -20.104 1.00 97.25 88 ALA A C 1
ATOM 711 O O . ALA A 1 88 ? 16.724 10.020 -21.044 1.00 97.25 88 ALA A O 1
ATOM 712 N N . HIS A 1 89 ? 15.237 8.518 -20.266 1.00 97.25 89 HIS A N 1
ATOM 713 C CA . HIS A 1 89 ? 14.989 7.851 -21.539 1.00 97.25 89 HIS A CA 1
ATOM 714 C C . HIS A 1 89 ? 14.291 8.748 -22.563 1.00 97.25 89 HIS A C 1
ATOM 716 O O . HIS A 1 89 ? 14.735 8.836 -23.704 1.00 97.25 89 HIS A O 1
ATOM 722 N N . TYR A 1 90 ? 13.196 9.415 -22.178 1.00 96.12 90 TYR A N 1
ATOM 723 C CA . TYR A 1 90 ? 12.362 10.130 -23.145 1.00 96.12 90 TYR A CA 1
ATOM 724 C C . TYR A 1 90 ? 11.727 11.390 -22.531 1.00 96.12 90 TYR A C 1
ATOM 726 O O . TYR A 1 90 ? 10.816 11.278 -21.706 1.00 96.12 90 TYR A O 1
ATOM 734 N N . PRO A 1 91 ? 12.162 12.609 -22.920 1.00 96.56 91 PRO A N 1
ATOM 735 C CA . PRO A 1 91 ? 11.657 13.858 -22.344 1.00 96.56 91 PRO A CA 1
ATOM 736 C C . PRO A 1 91 ? 10.126 14.019 -22.362 1.00 96.56 91 PRO A C 1
ATOM 738 O O . PRO A 1 91 ? 9.587 14.517 -21.371 1.00 96.56 91 PRO A O 1
ATOM 741 N N . PRO A 1 92 ? 9.391 13.554 -23.391 1.00 96.75 92 PRO A N 1
ATOM 742 C CA . PRO A 1 92 ? 7.929 13.595 -23.371 1.00 96.75 92 PRO A CA 1
ATOM 743 C C . PRO A 1 92 ? 7.258 12.747 -22.273 1.00 96.75 92 PRO A C 1
ATOM 745 O O . PRO A 1 92 ? 6.086 12.974 -21.987 1.00 96.75 92 PRO A O 1
ATOM 748 N N . LEU A 1 93 ? 7.963 11.818 -21.605 1.00 95.25 93 LEU A N 1
ATOM 749 C CA . LEU A 1 93 ? 7.427 11.093 -20.437 1.00 95.25 93 LEU A CA 1
ATOM 750 C C . LEU A 1 93 ? 7.350 11.958 -19.173 1.00 95.25 93 LEU A C 1
ATOM 752 O O . LEU A 1 93 ? 6.546 11.678 -18.283 1.00 95.25 93 LEU A O 1
ATOM 756 N N . ARG A 1 94 ? 8.170 13.010 -19.074 1.00 96.56 94 ARG A N 1
ATOM 757 C CA . ARG A 1 94 ? 8.321 13.835 -17.864 1.00 96.56 94 ARG A CA 1
ATOM 758 C C . ARG A 1 94 ? 7.003 14.371 -17.292 1.00 96.56 94 ARG A C 1
ATOM 760 O O . ARG A 1 94 ? 6.802 14.173 -16.094 1.00 96.56 94 ARG A O 1
ATOM 767 N N . PRO A 1 95 ? 6.078 14.983 -18.063 1.00 97.62 95 PRO A N 1
ATOM 768 C CA . PRO A 1 95 ? 4.809 15.455 -17.500 1.00 97.62 95 PRO A CA 1
ATOM 769 C C . PRO A 1 95 ? 3.987 14.331 -16.845 1.00 97.62 95 PRO A C 1
ATOM 771 O O . PRO A 1 95 ? 3.417 14.530 -15.772 1.00 97.62 95 PRO A O 1
ATOM 774 N N . TYR A 1 96 ? 3.986 13.127 -17.424 1.00 96.00 96 TYR A N 1
ATOM 775 C CA . TYR A 1 96 ? 3.287 11.966 -16.863 1.00 96.00 96 TYR A CA 1
ATOM 776 C C . TYR A 1 96 ? 3.947 11.465 -15.575 1.00 96.00 96 TYR A C 1
ATOM 778 O O . TYR A 1 96 ? 3.254 11.164 -14.603 1.00 96.00 96 TYR A O 1
ATOM 786 N N . LEU A 1 97 ? 5.283 11.420 -15.542 1.00 96.88 97 LEU A N 1
ATOM 787 C CA . LEU A 1 97 ? 6.047 11.031 -14.355 1.00 96.88 97 LEU A CA 1
ATOM 788 C C . LEU A 1 97 ? 5.846 12.024 -13.206 1.00 96.88 97 LEU A C 1
ATOM 790 O O . LEU A 1 97 ? 5.671 11.598 -12.064 1.00 96.88 97 LEU A O 1
ATOM 794 N N . ILE A 1 98 ? 5.818 13.327 -13.501 1.00 97.56 98 ILE A N 1
ATOM 795 C CA . ILE A 1 98 ? 5.550 14.385 -12.517 1.00 97.56 98 ILE A CA 1
ATOM 796 C C . ILE A 1 98 ? 4.144 14.218 -11.950 1.00 97.56 98 ILE A C 1
ATOM 798 O O . ILE A 1 98 ? 3.987 14.163 -10.733 1.00 97.56 98 ILE A O 1
ATOM 802 N N . CYS A 1 99 ? 3.132 14.070 -12.809 1.00 97.50 99 CYS A N 1
ATOM 803 C CA . CYS A 1 99 ? 1.750 13.881 -12.375 1.00 97.50 99 CYS A CA 1
ATOM 804 C C . CYS A 1 99 ? 1.596 12.631 -11.491 1.00 97.50 99 CYS A C 1
ATOM 806 O O . CYS A 1 99 ? 1.063 12.711 -10.383 1.00 97.50 99 CYS A O 1
ATOM 808 N N . ALA A 1 100 ? 2.143 11.489 -11.922 1.00 94.62 100 ALA A N 1
ATOM 809 C CA . ALA A 1 100 ? 2.110 10.251 -11.146 1.00 94.62 100 ALA A CA 1
ATOM 810 C C . ALA A 1 100 ? 2.821 10.394 -9.787 1.00 94.62 100 ALA A C 1
ATOM 812 O O . ALA A 1 100 ? 2.284 9.971 -8.760 1.00 94.62 100 ALA A O 1
ATOM 813 N N . SER A 1 101 ? 3.997 11.033 -9.770 1.00 95.62 101 SER A N 1
ATOM 814 C CA . SER A 1 101 ? 4.763 11.311 -8.546 1.00 95.62 101 SER A CA 1
ATOM 815 C C . SER A 1 101 ? 4.000 12.225 -7.596 1.00 95.62 101 SER A C 1
ATOM 817 O O . SER A 1 101 ? 3.963 11.961 -6.398 1.00 95.62 101 SER A O 1
ATOM 819 N N . ALA A 1 102 ? 3.369 13.277 -8.120 1.00 96.94 102 ALA A N 1
ATOM 820 C CA . ALA A 1 102 ? 2.618 14.248 -7.336 1.00 96.94 102 ALA A CA 1
ATOM 821 C C . ALA A 1 102 ? 1.395 13.604 -6.674 1.00 96.94 102 ALA A C 1
ATOM 823 O O . ALA A 1 102 ? 1.212 13.738 -5.465 1.00 96.94 102 ALA A O 1
ATOM 824 N N . VAL A 1 103 ? 0.602 12.834 -7.429 1.00 96.31 103 VAL A N 1
ATOM 825 C CA . VAL A 1 103 ? -0.571 12.125 -6.890 1.00 96.31 103 VAL A CA 1
ATOM 826 C C . VAL A 1 103 ? -0.157 11.108 -5.823 1.00 96.31 103 VAL A C 1
ATOM 828 O O . VAL A 1 103 ? -0.767 11.044 -4.754 1.00 96.31 103 VAL A O 1
ATOM 831 N N . TYR A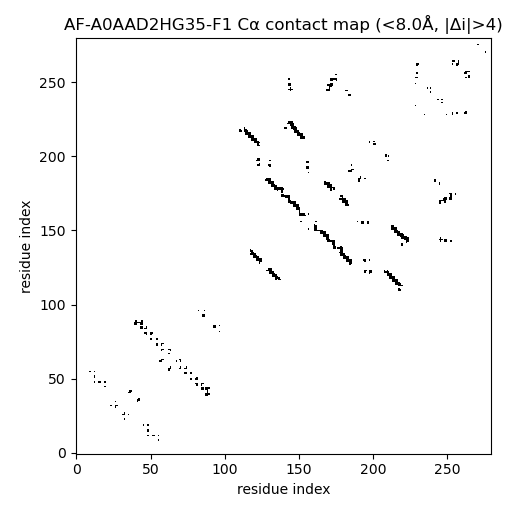 1 104 ? 0.902 10.332 -6.073 1.00 93.94 104 TYR A N 1
ATOM 832 C CA . TYR A 1 104 ? 1.408 9.362 -5.100 1.00 93.94 104 TYR A CA 1
ATOM 833 C C . TYR A 1 104 ? 1.990 10.038 -3.853 1.00 93.94 104 TYR A C 1
ATOM 835 O O . TYR A 1 104 ? 1.699 9.623 -2.731 1.00 93.94 104 TYR A O 1
ATOM 843 N N . GLY A 1 105 ? 2.780 11.098 -4.032 1.00 95.81 105 GLY A N 1
ATOM 844 C CA . GLY A 1 105 ? 3.349 11.890 -2.945 1.00 95.81 105 GLY A CA 1
ATOM 845 C C . GLY A 1 105 ? 2.263 12.508 -2.070 1.00 95.81 105 GLY A C 1
ATOM 846 O O . GLY A 1 105 ? 2.333 12.409 -0.847 1.00 95.81 105 GLY A O 1
ATOM 847 N N . PHE A 1 106 ? 1.204 13.044 -2.678 1.00 97.12 106 PHE A N 1
ATOM 848 C CA . PHE A 1 106 ? 0.048 13.563 -1.955 1.00 97.12 106 PHE A CA 1
ATOM 849 C C . PHE A 1 106 ? -0.673 12.474 -1.140 1.00 97.12 106 PHE A C 1
ATOM 851 O O . PHE A 1 106 ? -0.944 12.685 0.042 1.00 97.12 106 PHE A O 1
ATOM 858 N N . ASP A 1 107 ? -0.897 11.275 -1.699 1.00 95.06 107 ASP A N 1
ATOM 859 C CA . ASP A 1 107 ? -1.419 10.127 -0.931 1.00 95.06 107 ASP A CA 1
ATOM 860 C C . ASP A 1 107 ? -0.520 9.794 0.274 1.00 95.06 107 ASP A C 1
ATOM 862 O O . ASP A 1 107 ? -1.026 9.560 1.374 1.00 95.06 107 ASP A O 1
ATOM 866 N N . LYS A 1 108 ? 0.811 9.824 0.115 1.00 93.31 108 LYS A N 1
ATOM 867 C CA . LYS A 1 108 ? 1.742 9.595 1.234 1.00 93.31 108 LYS A CA 1
ATOM 868 C C . LYS A 1 108 ? 1.670 10.675 2.294 1.00 93.31 108 LYS A C 1
ATOM 870 O O . LYS A 1 108 ? 1.619 10.328 3.472 1.00 93.31 108 LYS A O 1
ATOM 875 N N . LEU A 1 109 ? 1.609 11.943 1.903 1.00 96.44 109 LEU A N 1
ATOM 876 C CA . LEU A 1 109 ? 1.458 13.055 2.838 1.00 96.44 109 LEU A CA 1
ATOM 877 C C . LEU A 1 109 ? 0.171 12.917 3.656 1.00 96.44 109 LEU A C 1
ATOM 879 O O . LEU A 1 109 ? 0.214 13.006 4.881 1.00 96.44 109 LEU A O 1
ATOM 883 N N . LEU A 1 110 ? -0.955 12.589 3.014 1.00 95.12 110 LEU A N 1
ATOM 884 C CA . LEU A 1 110 ? -2.220 12.353 3.714 1.00 95.12 110 LEU A CA 1
ATOM 885 C C . LEU A 1 110 ? -2.150 11.169 4.688 1.00 95.12 110 LEU A C 1
ATOM 887 O O . LEU A 1 110 ? -2.774 11.200 5.748 1.00 95.12 110 LEU A O 1
ATOM 891 N N . ARG A 1 111 ? -1.407 10.110 4.353 1.00 94.75 111 ARG A N 1
ATOM 892 C CA . ARG A 1 111 ? -1.200 8.965 5.257 1.00 94.75 111 ARG A CA 1
ATOM 893 C C . ARG A 1 111 ? -0.305 9.316 6.433 1.00 94.75 111 ARG A C 1
ATOM 895 O O . ARG A 1 111 ? -0.632 8.941 7.555 1.00 94.75 111 ARG A O 1
ATOM 902 N N . ILE A 1 112 ? 0.772 10.062 6.197 1.00 95.00 112 ILE A N 1
ATOM 903 C CA . ILE A 1 112 ? 1.660 10.564 7.253 1.00 95.00 112 ILE A CA 1
ATOM 904 C C . ILE A 1 112 ? 0.868 11.464 8.207 1.00 95.00 112 ILE A C 1
ATOM 906 O O . ILE A 1 112 ? 0.916 11.248 9.412 1.00 95.00 112 ILE A O 1
ATOM 910 N N . ALA A 1 113 ? 0.044 12.376 7.683 1.00 95.19 113 ALA A N 1
ATOM 911 C CA . ALA A 1 113 ? -0.830 13.232 8.489 1.00 95.19 113 ALA A CA 1
ATOM 912 C C . ALA A 1 113 ? -1.859 12.442 9.327 1.00 95.19 113 ALA A C 1
ATOM 914 O O . ALA A 1 113 ? -2.278 12.892 10.389 1.00 95.19 113 ALA A O 1
ATOM 915 N N . LYS A 1 114 ? -2.256 11.245 8.872 1.00 94.12 114 LYS A N 1
ATOM 916 C CA . LYS A 1 114 ? -3.135 10.312 9.603 1.00 94.12 114 LYS A CA 1
ATOM 917 C C . LYS A 1 114 ? -2.379 9.328 10.502 1.00 94.12 114 LYS A C 1
ATOM 919 O O . LYS A 1 114 ? -3.002 8.447 11.095 1.00 94.12 114 LYS A O 1
ATOM 924 N N . THR A 1 115 ? -1.056 9.421 10.583 1.00 96.19 115 THR A N 1
ATOM 925 C CA . THR A 1 115 ? -0.237 8.488 11.354 1.00 96.19 115 THR A CA 1
ATOM 926 C C . THR A 1 115 ? 0.013 9.024 12.756 1.00 96.19 115 THR A C 1
ATOM 928 O O . THR A 1 115 ? 0.407 10.169 12.945 1.00 96.19 115 THR A O 1
ATOM 931 N N . ARG A 1 116 ? -0.206 8.172 13.755 1.00 95.12 116 ARG A N 1
ATOM 932 C CA . ARG A 1 116 ? 0.029 8.441 15.173 1.00 95.12 116 ARG A CA 1
ATOM 933 C C . ARG A 1 116 ? 0.988 7.395 15.722 1.00 95.12 116 ARG A C 1
ATOM 935 O O . ARG A 1 116 ? 0.886 6.222 15.373 1.00 95.12 116 ARG A O 1
ATOM 942 N N . ILE A 1 117 ? 1.907 7.804 16.588 1.00 95.69 117 ILE A N 1
ATOM 943 C CA . ILE A 1 117 ? 2.769 6.883 17.335 1.00 95.69 117 ILE A CA 1
ATOM 944 C C . ILE A 1 117 ? 2.275 6.880 18.773 1.00 95.69 117 ILE A C 1
ATOM 946 O O . ILE A 1 117 ? 2.099 7.941 19.366 1.00 95.69 117 ILE A O 1
ATOM 950 N N . SER A 1 118 ? 2.017 5.701 19.324 1.00 95.12 118 SER A N 1
ATOM 951 C CA . SER A 1 118 ? 1.515 5.574 20.688 1.00 95.12 118 SER A CA 1
ATOM 952 C C . SER A 1 118 ? 2.020 4.291 21.338 1.00 95.12 118 SER A C 1
ATOM 954 O O . SER A 1 118 ? 2.378 3.326 20.656 1.00 95.12 118 SER A O 1
ATOM 956 N N . THR A 1 119 ? 2.084 4.295 22.665 1.00 95.81 119 THR A N 1
ATOM 957 C CA . THR A 1 119 ? 2.368 3.093 23.446 1.00 95.81 119 THR A CA 1
ATOM 958 C C . THR A 1 119 ? 1.099 2.259 23.516 1.00 95.81 119 THR A C 1
ATOM 960 O O . THR A 1 119 ? 0.059 2.739 23.961 1.00 95.81 119 THR A O 1
ATOM 963 N N . ALA A 1 120 ? 1.199 1.019 23.054 1.00 95.50 120 ALA A N 1
ATOM 964 C CA . ALA A 1 120 ? 0.134 0.041 23.102 1.00 95.50 120 ALA A CA 1
ATOM 965 C C . ALA A 1 120 ? 0.388 -0.968 24.221 1.00 95.50 120 ALA A C 1
ATOM 967 O O . ALA A 1 120 ? 1.521 -1.407 24.425 1.00 95.50 120 ALA A O 1
ATOM 968 N N . THR A 1 121 ? -0.679 -1.370 24.891 1.00 95.25 121 THR A N 1
ATOM 969 C CA . THR A 1 121 ? -0.708 -2.489 25.826 1.00 95.25 121 THR A CA 1
ATOM 970 C C . THR A 1 121 ? -1.192 -3.722 25.070 1.00 95.25 121 THR A C 1
ATOM 972 O O . THR A 1 121 ? -2.290 -3.720 24.516 1.00 95.25 121 THR A O 1
ATOM 975 N N . ILE A 1 122 ? -0.358 -4.757 24.986 1.00 94.94 122 ILE A N 1
ATOM 976 C CA . ILE A 1 122 ? -0.677 -6.026 24.330 1.00 94.94 122 ILE A CA 1
ATOM 977 C C . ILE A 1 122 ? -0.920 -7.111 25.373 1.00 94.94 122 ILE A C 1
ATOM 979 O O . ILE A 1 122 ? -0.151 -7.263 26.320 1.00 94.94 122 ILE A O 1
ATOM 983 N N . GLN A 1 123 ? -1.983 -7.880 25.169 1.00 93.94 123 GLN A N 1
ATOM 984 C CA . GLN A 1 123 ? -2.383 -8.976 26.042 1.00 93.94 123 GLN A CA 1
ATOM 985 C C . GLN A 1 123 ? -2.801 -10.177 25.194 1.00 93.94 123 GLN A C 1
ATOM 987 O O . GLN A 1 123 ? -3.601 -10.055 24.261 1.00 93.94 123 GLN A O 1
ATOM 992 N N . ALA A 1 124 ? -2.260 -11.352 25.506 1.00 93.88 124 ALA A N 1
ATOM 993 C CA . ALA A 1 124 ? -2.691 -12.593 24.879 1.00 93.88 124 ALA A CA 1
ATOM 994 C C . ALA A 1 124 ? -4.070 -13.010 25.419 1.00 93.88 124 ALA A C 1
ATOM 996 O O . ALA A 1 124 ? -4.309 -12.972 26.622 1.00 93.88 124 ALA A O 1
ATOM 997 N N . LEU A 1 125 ? -4.968 -13.432 24.526 1.00 91.75 125 LEU A N 1
ATOM 998 C CA . LEU A 1 125 ? -6.268 -14.020 24.848 1.00 91.75 125 LEU A CA 1
ATOM 999 C C . LEU A 1 125 ? -6.280 -15.481 24.367 1.00 91.75 125 LEU A C 1
ATOM 1001 O O . LEU A 1 125 ? -6.687 -15.739 23.226 1.00 91.75 125 LEU A O 1
ATOM 1005 N N . PRO A 1 126 ? -5.831 -16.444 25.199 1.00 88.75 126 PRO A N 1
ATOM 1006 C CA . PRO A 1 126 ? -5.719 -17.847 24.798 1.00 88.75 126 PRO A CA 1
ATOM 1007 C C . PRO A 1 126 ? -7.048 -18.450 24.342 1.00 88.75 126 PRO A C 1
ATOM 1009 O O . PRO A 1 126 ? -7.100 -19.081 23.292 1.00 88.75 126 PRO A O 1
ATOM 1012 N N . GLY A 1 127 ? -8.144 -18.166 25.056 1.00 87.56 127 GLY A N 1
ATOM 1013 C CA . GLY A 1 127 ? -9.476 -18.684 24.716 1.00 87.56 127 GLY A CA 1
ATOM 1014 C C . GLY A 1 127 ? -10.017 -18.212 23.360 1.00 87.56 127 GLY A C 1
ATOM 1015 O O . GLY A 1 127 ? -10.865 -18.876 22.776 1.00 87.56 127 GLY A O 1
ATOM 1016 N N . LEU A 1 128 ? -9.507 -17.097 22.825 1.00 86.44 128 LEU A N 1
ATOM 1017 C CA . LEU A 1 128 ? -9.923 -16.546 21.529 1.00 86.44 128 LEU A CA 1
ATOM 1018 C C . LEU A 1 128 ? -8.868 -16.729 20.432 1.00 86.44 128 LEU A C 1
ATOM 1020 O O . LEU A 1 128 ? -9.082 -16.284 19.301 1.00 86.44 128 LEU A O 1
ATOM 1024 N N . ASN A 1 129 ? -7.720 -17.340 20.750 1.00 92.06 129 ASN A N 1
ATOM 1025 C CA . ASN A 1 129 ? -6.544 -17.367 19.882 1.00 92.06 129 ASN A CA 1
ATOM 1026 C C . ASN A 1 129 ? -6.256 -15.981 19.277 1.00 92.06 129 ASN A C 1
ATOM 1028 O O . ASN A 1 129 ? -6.056 -15.834 18.069 1.00 92.06 129 ASN A O 1
ATOM 1032 N N . ALA A 1 130 ? -6.279 -14.946 20.113 1.00 94.19 130 ALA A N 1
ATOM 1033 C CA . ALA A 1 130 ? -6.167 -13.560 19.678 1.00 94.19 130 ALA A CA 1
ATOM 1034 C C . ALA A 1 130 ? -5.273 -12.746 20.614 1.00 94.19 130 ALA A C 1
ATOM 1036 O O . ALA A 1 130 ? -5.020 -13.130 21.752 1.00 94.19 130 ALA A O 1
ATOM 1037 N N . THR A 1 131 ? -4.803 -11.602 20.134 1.00 95.75 131 THR A N 1
ATOM 1038 C CA . THR A 1 131 ? -4.122 -10.594 20.947 1.00 95.75 131 THR A CA 1
ATOM 1039 C C . THR A 1 131 ? -5.011 -9.370 21.057 1.00 95.75 131 THR A C 1
ATOM 1041 O O . THR A 1 131 ? -5.427 -8.812 20.040 1.00 95.75 131 THR A O 1
ATOM 1044 N N . ARG A 1 132 ? -5.289 -8.942 22.285 1.00 95.75 132 ARG A N 1
ATOM 1045 C CA . ARG A 1 132 ? -5.917 -7.655 22.564 1.00 95.75 132 ARG A CA 1
ATOM 1046 C C . ARG A 1 132 ? -4.838 -6.584 22.568 1.00 95.75 132 ARG A C 1
ATOM 1048 O O . ARG A 1 132 ? -3.811 -6.751 23.220 1.00 95.75 132 ARG A O 1
ATOM 1055 N N . VAL A 1 133 ? -5.055 -5.522 21.804 1.00 96.56 133 VAL A N 1
ATOM 1056 C CA . VAL A 1 133 ? -4.141 -4.384 21.709 1.00 96.56 133 VAL A CA 1
ATOM 1057 C C . VAL A 1 133 ? -4.911 -3.136 22.100 1.00 96.56 133 VAL A C 1
ATOM 1059 O O . VAL A 1 133 ? -5.869 -2.773 21.424 1.00 96.56 133 VAL A O 1
ATOM 1062 N N . GLU A 1 134 ? -4.492 -2.476 23.168 1.00 96.00 134 GLU A N 1
ATOM 1063 C CA . GLU A 1 134 ? -5.097 -1.235 23.648 1.00 96.00 134 GLU A CA 1
ATOM 1064 C C . GLU A 1 134 ? -4.137 -0.067 23.478 1.00 96.00 134 GLU A C 1
ATOM 1066 O O . GLU A 1 134 ? -2.977 -0.145 23.875 1.00 96.00 134 GLU A O 1
ATOM 1071 N N . LEU A 1 135 ? -4.620 1.035 22.913 1.00 96.19 135 LEU A N 1
ATOM 1072 C CA . LEU A 1 135 ? -3.887 2.290 22.776 1.00 96.19 135 LEU A CA 1
ATOM 1073 C C . LEU A 1 135 ? -4.626 3.389 23.558 1.00 96.19 135 LEU A C 1
ATOM 1075 O O . LEU A 1 135 ? -5.405 4.143 22.963 1.00 96.19 135 LEU A O 1
ATOM 1079 N N . PRO A 1 136 ? -4.382 3.508 24.879 1.00 93.00 136 PRO A N 1
ATOM 1080 C CA . PRO A 1 136 ? -5.164 4.366 25.778 1.00 93.00 136 PRO A CA 1
ATOM 1081 C C . PRO A 1 136 ? -4.994 5.867 25.504 1.00 93.00 136 PRO A C 1
ATOM 1083 O O . PRO A 1 136 ? -5.791 6.684 25.950 1.00 93.00 136 PRO A O 1
ATOM 1086 N N . TYR A 1 137 ? -3.960 6.258 24.755 1.00 92.81 137 TYR A N 1
ATOM 1087 C CA . TYR A 1 137 ? -3.711 7.659 24.399 1.00 92.81 137 TYR A CA 1
ATOM 1088 C C . TYR A 1 137 ? -4.330 8.061 23.053 1.00 92.81 137 TYR A C 1
ATOM 1090 O O . TYR A 1 137 ? -4.290 9.232 22.676 1.00 92.81 137 TYR A O 1
ATOM 1098 N N . ILE A 1 138 ? -4.917 7.116 22.310 1.00 93.44 138 ILE A N 1
ATOM 1099 C CA . ILE A 1 138 ? -5.661 7.405 21.081 1.00 93.44 138 ILE A CA 1
ATOM 1100 C C . ILE A 1 138 ? -7.150 7.380 21.418 1.00 93.44 138 ILE A C 1
ATOM 1102 O O . ILE A 1 138 ? -7.804 6.356 21.282 1.00 93.44 138 ILE A O 1
ATOM 1106 N N . ASN A 1 139 ? -7.679 8.527 21.848 1.00 90.94 139 ASN A N 1
ATOM 1107 C CA . ASN A 1 139 ? -9.048 8.633 22.375 1.00 90.94 139 ASN A CA 1
ATOM 1108 C C . ASN A 1 139 ? -10.063 9.259 21.412 1.00 90.94 139 ASN A C 1
ATOM 1110 O O . ASN A 1 139 ? -11.240 9.339 21.731 1.00 90.94 139 ASN A O 1
ATOM 1114 N N . LYS A 1 140 ? -9.628 9.769 20.254 1.00 89.62 140 LYS A N 1
ATOM 1115 C CA . LYS A 1 140 ? -10.507 10.462 19.298 1.00 89.62 140 LYS A CA 1
ATOM 1116 C C . LYS A 1 140 ? -10.107 10.196 17.851 1.00 89.62 140 LYS A C 1
ATOM 1118 O O . LYS A 1 140 ? -8.998 9.744 17.549 1.00 89.62 140 LYS A O 1
ATOM 1123 N N . GLY A 1 141 ? -10.999 10.570 16.937 1.00 89.50 141 GLY A N 1
ATOM 1124 C CA . GLY A 1 141 ? -10.703 10.636 15.508 1.00 89.50 141 GLY A CA 1
ATOM 1125 C C . GLY A 1 141 ? -10.916 9.321 14.768 1.00 89.50 141 GLY A C 1
ATOM 1126 O O . GLY A 1 141 ? -10.178 9.059 13.823 1.00 89.50 141 GLY A O 1
ATOM 1127 N N . TRP A 1 142 ? -11.886 8.510 15.200 1.00 93.75 142 TRP A N 1
ATOM 1128 C CA . TRP A 1 142 ? -12.471 7.426 14.410 1.00 93.75 142 TRP A CA 1
ATOM 1129 C C . TRP A 1 142 ? -13.971 7.298 14.685 1.00 93.75 142 TRP A C 1
ATOM 1131 O O . TRP A 1 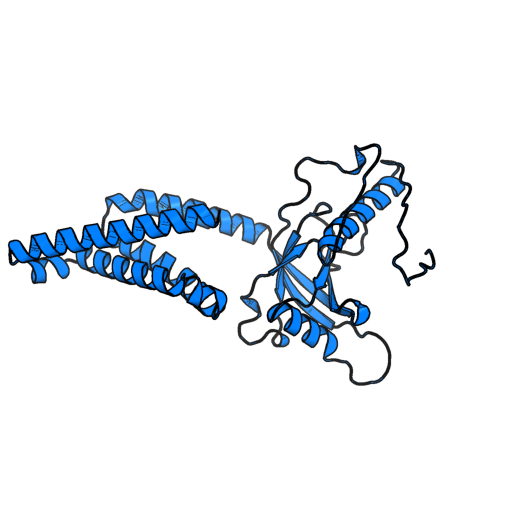142 ? -14.473 7.735 15.723 1.00 93.75 142 TRP A O 1
ATOM 1141 N N . ARG A 1 143 ? -14.674 6.695 13.731 1.00 92.75 143 ARG A N 1
ATOM 1142 C CA . ARG A 1 143 ? -16.061 6.242 13.847 1.00 92.75 143 ARG A CA 1
ATOM 1143 C C . ARG A 1 143 ? -16.082 4.728 14.020 1.00 92.75 143 ARG A C 1
ATOM 1145 O O . ARG A 1 143 ? -15.197 4.038 13.506 1.00 92.75 143 ARG A O 1
ATOM 1152 N N . ALA A 1 144 ? -17.097 4.215 14.707 1.00 92.25 144 ALA A N 1
ATOM 1153 C CA . ALA A 1 144 ? -17.294 2.781 14.840 1.00 92.25 144 ALA A CA 1
ATOM 1154 C C . ALA A 1 144 ? -17.311 2.076 13.473 1.00 92.25 144 ALA A C 1
ATOM 1156 O O . ALA A 1 144 ? -17.813 2.606 12.479 1.00 92.25 144 ALA A O 1
ATOM 1157 N N . GLY A 1 145 ? -16.696 0.893 13.414 1.00 90.88 145 GLY A N 1
ATOM 1158 C CA . GLY A 1 145 ? -16.556 0.105 12.189 1.00 90.88 145 GLY A CA 1
ATOM 1159 C C . GLY A 1 145 ? -15.406 0.522 11.263 1.00 90.88 145 GLY A C 1
ATOM 1160 O O . GLY A 1 145 ? -15.166 -0.142 10.253 1.00 90.88 145 GLY A O 1
ATOM 1161 N N . GLN A 1 146 ? -14.673 1.596 11.572 1.00 95.69 146 GLN A N 1
ATOM 1162 C CA . GLN A 1 146 ? -13.439 1.929 10.858 1.00 95.69 146 GLN A CA 1
ATOM 1163 C C . GLN A 1 146 ? -12.284 1.000 11.245 1.00 95.69 146 GLN A C 1
ATOM 1165 O O . GLN A 1 146 ? -12.288 0.368 12.299 1.00 95.69 146 GLN A O 1
ATOM 1170 N N . HIS A 1 147 ? -11.266 0.936 10.390 1.00 96.44 147 HIS A N 1
ATOM 1171 C CA . HIS A 1 147 ? -10.041 0.184 10.648 1.00 96.44 147 HIS A CA 1
ATOM 1172 C C . HIS A 1 147 ? -8.810 1.086 10.606 1.00 96.44 147 HIS A C 1
ATOM 1174 O O . HIS A 1 147 ? -8.808 2.150 9.985 1.00 96.44 147 HIS A O 1
ATOM 1180 N N . VAL A 1 148 ? -7.739 0.636 11.247 1.00 97.56 148 VAL A N 1
ATOM 1181 C CA . VAL A 1 148 ? -6.412 1.254 11.202 1.00 97.56 148 VAL A CA 1
ATOM 1182 C C . VAL A 1 148 ? -5.403 0.259 10.664 1.00 97.56 148 VAL A C 1
ATOM 1184 O O . VAL A 1 148 ? -5.626 -0.949 10.669 1.00 97.56 148 VAL A O 1
ATOM 1187 N N . ARG A 1 149 ? -4.278 0.771 10.185 1.00 97.06 149 ARG A N 1
ATOM 1188 C CA . ARG A 1 149 ? -3.105 -0.027 9.853 1.00 97.06 149 ARG A CA 1
ATOM 1189 C C . ARG A 1 149 ? -2.078 0.132 10.955 1.00 97.06 149 ARG A C 1
ATOM 1191 O O . ARG A 1 149 ? -1.742 1.258 11.308 1.00 97.06 149 ARG A O 1
ATOM 1198 N N . VAL A 1 150 ? -1.567 -0.977 11.471 1.00 96.62 150 VAL A N 1
ATOM 1199 C CA . VAL A 1 150 ? -0.605 -0.961 12.574 1.00 96.62 150 VAL A CA 1
ATOM 1200 C C . VAL A 1 150 ? 0.749 -1.501 12.148 1.00 96.62 150 VAL A C 1
ATOM 1202 O O . VAL A 1 150 ? 0.845 -2.391 11.300 1.00 96.62 150 VAL A O 1
ATOM 1205 N N . ARG A 1 151 ? 1.790 -0.957 12.776 1.00 95.25 151 ARG A N 1
ATOM 1206 C CA . ARG A 1 151 ? 3.150 -1.498 12.789 1.00 95.25 151 ARG A CA 1
ATOM 1207 C C . ARG A 1 151 ? 3.630 -1.524 14.228 1.00 95.25 151 ARG A C 1
ATOM 1209 O O . ARG A 1 151 ? 3.359 -0.594 14.986 1.00 95.25 151 ARG A O 1
ATOM 1216 N N . VAL A 1 152 ? 4.361 -2.564 14.598 1.00 93.94 152 VAL A N 1
ATOM 1217 C CA . VAL A 1 152 ? 4.845 -2.748 15.968 1.00 93.94 152 VAL A CA 1
ATOM 1218 C C . VAL A 1 152 ? 6.347 -2.498 15.996 1.00 93.94 152 VAL A C 1
ATOM 1220 O O . VAL A 1 152 ? 7.111 -3.171 15.307 1.00 93.94 152 VAL A O 1
ATOM 1223 N N . LEU A 1 153 ? 6.766 -1.515 16.789 1.00 90.94 153 LEU A N 1
ATOM 1224 C CA . LEU A 1 153 ? 8.162 -1.124 16.971 1.00 90.94 153 LEU A CA 1
ATOM 1225 C C . LEU A 1 153 ? 8.763 -1.925 18.128 1.00 90.94 153 LEU A C 1
ATOM 1227 O O . LEU A 1 153 ? 9.026 -1.398 19.207 1.00 90.94 153 LEU A O 1
ATOM 1231 N N . SER A 1 154 ? 8.924 -3.229 17.915 1.00 87.25 154 SER A N 1
ATOM 1232 C CA . SER A 1 154 ? 9.525 -4.129 18.897 1.00 87.25 154 SER A CA 1
ATOM 1233 C C . SER A 1 154 ? 10.411 -5.164 18.217 1.00 87.25 154 SER A C 1
ATOM 1235 O O . SER A 1 154 ? 10.042 -5.720 17.181 1.00 87.25 154 SER A O 1
ATOM 1237 N N . SER A 1 155 ? 11.559 -5.459 18.829 1.00 84.88 155 SER A N 1
ATOM 1238 C CA . SER A 1 155 ? 12.478 -6.513 18.383 1.00 84.88 155 SER A CA 1
ATOM 1239 C C . SER A 1 155 ? 11.829 -7.902 18.391 1.00 84.88 155 SER A C 1
ATOM 1241 O O . SER A 1 155 ? 12.213 -8.759 17.597 1.00 84.88 155 SER A O 1
ATOM 1243 N N . SER A 1 156 ? 10.783 -8.107 19.201 1.00 85.31 156 SER A N 1
ATOM 1244 C CA . SER A 1 156 ? 9.994 -9.347 19.244 1.00 85.31 156 SER A CA 1
ATOM 1245 C C . SER A 1 156 ? 9.287 -9.675 17.923 1.00 85.31 156 SER A C 1
ATOM 1247 O O . SER A 1 156 ? 8.945 -10.828 17.665 1.00 85.31 156 SER A O 1
ATOM 1249 N N . MET A 1 157 ? 9.112 -8.684 17.045 1.00 88.31 157 MET A N 1
ATOM 1250 C CA . MET A 1 157 ? 8.502 -8.861 15.723 1.00 88.31 157 MET A CA 1
ATOM 1251 C C . MET A 1 157 ? 9.520 -9.285 14.648 1.00 88.31 157 MET A C 1
ATOM 1253 O O . MET A 1 157 ? 9.145 -9.587 13.507 1.00 88.31 157 MET A O 1
ATOM 1257 N N . GLY A 1 158 ? 10.803 -9.369 15.014 1.00 85.62 158 GLY A N 1
ATOM 1258 C CA . GLY A 1 158 ? 11.933 -9.653 14.133 1.00 85.62 158 GLY A CA 1
ATOM 1259 C C . GLY A 1 158 ? 12.586 -8.389 13.568 1.00 85.62 158 GLY A C 1
ATOM 1260 O O . GLY A 1 158 ? 12.052 -7.288 13.682 1.00 85.62 158 GLY A O 1
ATOM 1261 N N . ILE A 1 159 ? 13.734 -8.565 12.906 1.00 82.25 159 ILE A N 1
ATOM 1262 C CA . ILE A 1 159 ? 14.613 -7.481 12.417 1.00 82.25 159 ILE A CA 1
ATOM 1263 C C . ILE A 1 159 ? 13.863 -6.462 11.538 1.00 82.25 159 ILE A C 1
ATOM 1265 O O . ILE A 1 159 ? 14.058 -5.257 11.663 1.00 82.25 159 ILE A O 1
ATOM 1269 N N . MET A 1 160 ? 12.960 -6.945 10.680 1.00 79.88 160 MET A N 1
ATOM 1270 C CA . MET A 1 160 ? 12.165 -6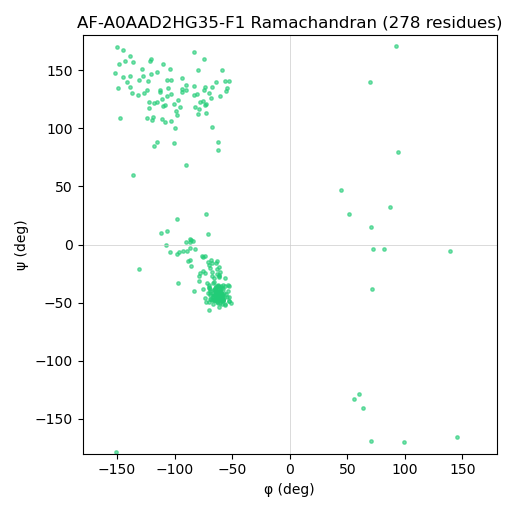.120 9.759 1.00 79.88 160 MET A CA 1
ATOM 1271 C C . MET A 1 160 ? 10.691 -5.994 10.176 1.00 79.88 160 MET A C 1
ATOM 1273 O O . MET A 1 160 ? 9.873 -5.504 9.399 1.00 79.88 160 MET A O 1
ATOM 1277 N N . GLY A 1 161 ? 10.325 -6.409 11.395 1.00 78.88 161 GLY A N 1
ATOM 1278 C CA . GLY A 1 161 ? 8.927 -6.440 11.846 1.00 78.88 161 GLY A CA 1
ATOM 1279 C C . GLY A 1 161 ? 8.246 -5.066 11.871 1.00 78.88 161 GLY A C 1
ATOM 1280 O O . GLY A 1 161 ? 7.038 -4.970 11.666 1.00 78.88 161 GLY A O 1
ATOM 1281 N N . TRP A 1 162 ? 9.029 -3.996 12.034 1.00 82.81 162 TRP A N 1
ATOM 1282 C CA . TRP A 1 162 ? 8.566 -2.605 11.998 1.00 82.81 162 TRP A CA 1
ATOM 1283 C C . TRP A 1 162 ? 8.131 -2.134 10.599 1.00 82.81 162 TRP A C 1
ATOM 1285 O O . TRP A 1 162 ? 7.407 -1.142 10.477 1.00 82.81 162 TRP A O 1
ATOM 1295 N N . SER A 1 163 ? 8.574 -2.822 9.542 1.00 84.25 163 SER A N 1
ATOM 1296 C CA . SER A 1 163 ? 8.238 -2.490 8.152 1.00 84.25 163 SER A CA 1
ATOM 1297 C C . SER A 1 163 ? 6.920 -3.123 7.691 1.00 84.25 163 SER A C 1
ATOM 1299 O O . SER A 1 163 ? 6.313 -2.651 6.729 1.00 84.25 163 SER A O 1
ATOM 1301 N N . GLU A 1 164 ? 6.441 -4.153 8.397 1.00 88.19 164 GLU A N 1
ATOM 1302 C CA . GLU A 1 164 ? 5.209 -4.860 8.059 1.00 88.19 164 GLU A CA 1
ATOM 1303 C C . GLU A 1 164 ? 3.971 -4.094 8.550 1.00 88.19 164 GLU A C 1
ATOM 1305 O O . GLU A 1 164 ? 3.878 -3.698 9.713 1.00 88.19 164 GLU A O 1
ATOM 1310 N N . ILE A 1 165 ? 3.006 -3.896 7.648 1.00 91.25 165 ILE A N 1
ATOM 1311 C CA . ILE A 1 165 ? 1.796 -3.101 7.882 1.00 91.25 165 ILE A CA 1
ATOM 1312 C C . ILE A 1 165 ? 0.579 -4.011 7.816 1.00 91.25 165 ILE A C 1
ATOM 1314 O O . ILE A 1 165 ? 0.325 -4.609 6.770 1.00 91.25 165 ILE A O 1
ATOM 1318 N N . HIS A 1 166 ? -0.215 -4.051 8.885 1.00 92.88 166 HIS A N 1
ATOM 1319 C CA . HIS A 1 166 ? -1.383 -4.933 8.962 1.00 92.88 166 HIS A CA 1
ATOM 1320 C C . HIS A 1 166 ? -2.655 -4.159 9.325 1.00 92.88 166 HIS A C 1
ATOM 1322 O O . HIS A 1 166 ? -2.623 -3.352 10.257 1.00 92.88 166 HIS A O 1
ATOM 1328 N N . PRO A 1 167 ? -3.765 -4.338 8.585 1.00 95.25 167 PRO A N 1
ATOM 1329 C CA . PRO A 1 167 ? -5.025 -3.671 8.883 1.00 95.25 167 PRO A CA 1
ATOM 1330 C C . PRO A 1 167 ? -5.819 -4.416 9.966 1.00 95.25 167 PRO A C 1
ATOM 1332 O O . PRO A 1 167 ? -5.985 -5.630 9.884 1.00 95.25 167 PRO A O 1
ATOM 1335 N N . PHE A 1 168 ? -6.384 -3.677 10.922 1.00 97.00 168 PHE A N 1
ATOM 1336 C CA . PHE A 1 168 ? -7.311 -4.200 11.928 1.00 97.00 168 PHE A CA 1
ATOM 1337 C C . PHE A 1 168 ? -8.471 -3.236 12.160 1.00 97.00 168 PHE A C 1
ATOM 1339 O O . PHE A 1 168 ? -8.276 -2.024 12.283 1.00 97.00 168 PHE A O 1
ATOM 1346 N N . THR A 1 169 ? -9.682 -3.786 12.220 1.00 96.94 169 THR A N 1
ATOM 1347 C CA . THR A 1 169 ? -10.892 -3.044 12.583 1.00 96.94 169 THR A CA 1
ATOM 1348 C C . THR A 1 169 ? -10.825 -2.628 14.045 1.00 96.94 169 THR A C 1
ATOM 1350 O O . THR A 1 169 ? -10.437 -3.423 14.903 1.00 96.94 169 THR A O 1
ATOM 1353 N N . ILE A 1 170 ? -11.197 -1.378 14.317 1.00 96.81 170 ILE A N 1
ATOM 1354 C CA . ILE A 1 170 ? -11.265 -0.852 15.674 1.00 96.81 170 ILE A CA 1
ATOM 1355 C C . ILE A 1 170 ? -12.478 -1.476 16.362 1.00 96.81 170 ILE A C 1
ATOM 1357 O O . ILE A 1 170 ? -13.604 -1.340 15.885 1.00 96.81 170 ILE A O 1
ATOM 1361 N N . ALA A 1 171 ? -12.223 -2.179 17.462 1.00 95.44 171 ALA A N 1
ATOM 1362 C CA . ALA A 1 171 ? -13.229 -2.887 18.245 1.00 95.44 171 ALA A CA 1
ATOM 1363 C C . ALA A 1 171 ? -13.856 -2.016 19.341 1.00 95.44 171 ALA A C 1
ATOM 1365 O O . ALA A 1 171 ? -14.783 -2.476 20.000 1.00 95.44 171 ALA A O 1
ATOM 1366 N N . SER A 1 172 ? -13.356 -0.789 19.537 1.00 94.25 172 SER A N 1
ATOM 1367 C CA . SER A 1 172 ? -13.913 0.184 20.476 1.00 94.25 172 SER A CA 1
ATOM 1368 C C . SER A 1 172 ? -14.588 1.375 19.798 1.00 94.25 172 SER A C 1
ATOM 1370 O O . SER A 1 172 ? -14.253 1.767 18.673 1.00 94.25 172 SER A O 1
ATOM 1372 N N . SER A 1 173 ? -15.522 1.992 20.515 1.00 91.00 173 SER A N 1
ATOM 1373 C CA . SER A 1 173 ? -16.045 3.314 20.179 1.00 91.00 173 SER A CA 1
ATOM 1374 C C . SER A 1 173 ? -15.098 4.427 20.635 1.00 91.00 173 SER A C 1
ATOM 1376 O O . SER A 1 173 ? -14.388 4.298 21.632 1.00 91.00 173 SER A O 1
ATOM 1378 N N . SER A 1 174 ? -15.097 5.553 19.916 1.00 87.88 174 SER A N 1
ATOM 1379 C CA . SER A 1 174 ? -14.308 6.732 20.288 1.00 87.88 174 SER A CA 1
ATOM 1380 C C . SER A 1 174 ? -14.891 7.526 21.455 1.00 87.88 174 SER A C 1
ATOM 1382 O O . SER A 1 174 ? -14.195 8.390 21.986 1.00 87.88 174 SER A O 1
ATOM 1384 N N . ARG A 1 175 ? -16.130 7.250 21.885 1.00 83.19 175 ARG A N 1
ATOM 1385 C CA . ARG A 1 175 ? -16.751 7.932 23.035 1.00 83.19 175 ARG A CA 1
ATOM 1386 C C . ARG A 1 175 ? -16.621 7.143 24.337 1.00 83.19 175 ARG A C 1
ATOM 1388 O O . ARG A 1 175 ? -16.897 7.698 25.393 1.00 83.19 175 ARG A O 1
ATOM 1395 N N . SER A 1 176 ? -16.102 5.917 24.282 1.00 79.88 176 SER A N 1
ATOM 1396 C CA . SER A 1 176 ? -16.007 5.029 25.445 1.00 79.88 176 SER A CA 1
ATOM 1397 C C . SER A 1 176 ? -14.988 5.457 26.495 1.00 79.88 176 SER A C 1
ATOM 1399 O O . SER A 1 176 ? -14.980 4.911 27.592 1.00 79.88 176 SER A O 1
ATOM 1401 N N . GLY A 1 177 ? -14.048 6.336 26.136 1.00 81.00 177 GLY A N 1
ATOM 1402 C CA . GLY A 1 177 ? -12.931 6.725 27.003 1.00 81.00 177 GLY A CA 1
ATOM 1403 C C . GLY A 1 177 ? -11.839 5.660 27.192 1.00 81.00 177 GLY A C 1
ATOM 1404 O O . GLY A 1 177 ? -10.809 5.971 27.778 1.00 81.00 177 GLY A O 1
ATOM 1405 N N . ASN A 1 178 ? -11.995 4.446 26.645 1.00 81.12 178 ASN A N 1
ATOM 1406 C CA . ASN A 1 178 ? -11.044 3.331 26.819 1.00 81.12 178 ASN A CA 1
ATOM 1407 C C . ASN A 1 178 ? -9.888 3.348 25.800 1.00 81.12 178 ASN A C 1
ATOM 1409 O O . ASN A 1 178 ? -9.079 2.422 25.740 1.00 81.12 178 ASN A O 1
ATOM 1413 N N . GLY A 1 179 ? -9.828 4.379 24.958 1.00 92.19 179 GLY A N 1
ATOM 1414 C CA . GLY A 1 179 ? -8.894 4.465 23.845 1.00 92.19 179 GLY A CA 1
ATOM 1415 C C . GLY A 1 179 ? -9.197 3.502 22.699 1.00 92.19 179 GLY A C 1
ATOM 1416 O O . GLY A 1 179 ? -10.269 2.895 22.589 1.00 92.19 179 GLY A O 1
ATOM 1417 N N . LEU A 1 180 ? -8.237 3.402 21.784 1.00 96.12 180 LEU A N 1
ATOM 1418 C CA . LEU A 1 180 ? -8.365 2.587 20.584 1.00 96.12 180 LEU A CA 1
ATOM 1419 C C . LEU A 1 180 ? -8.030 1.131 20.918 1.00 96.12 180 LEU A C 1
ATOM 1421 O O . LEU A 1 180 ? -6.902 0.823 21.297 1.00 96.12 180 LEU A O 1
ATOM 1425 N N . VAL A 1 181 ? -9.000 0.233 20.740 1.00 96.62 181 VAL A N 1
ATOM 1426 C CA . VAL A 1 181 ? -8.852 -1.201 21.022 1.00 96.62 181 VAL A CA 1
ATOM 1427 C C . VAL A 1 181 ? -8.908 -1.998 19.726 1.00 96.62 181 VAL A C 1
ATOM 1429 O O . VAL A 1 181 ? -9.806 -1.815 18.903 1.00 96.62 181 VAL A O 1
ATOM 1432 N N . LEU A 1 182 ? -7.962 -2.917 19.556 1.00 97.12 182 LEU A N 1
ATOM 1433 C CA . LEU A 1 182 ? -7.916 -3.883 18.463 1.00 97.12 182 LEU A CA 1
ATOM 1434 C C . LEU A 1 182 ? -7.937 -5.304 19.023 1.00 97.12 182 LEU A C 1
ATOM 1436 O O . LEU A 1 182 ? -7.349 -5.588 20.068 1.00 97.12 182 LEU A O 1
ATOM 1440 N N . VAL A 1 183 ? -8.570 -6.211 18.282 1.00 96.25 183 VAL A N 1
ATOM 1441 C CA . VAL A 1 183 ? -8.524 -7.651 18.554 1.00 96.25 183 VAL A CA 1
ATOM 1442 C C . VAL A 1 183 ? -7.916 -8.346 17.343 1.00 96.25 183 VAL A C 1
ATOM 1444 O O . VAL A 1 183 ? -8.533 -8.462 16.283 1.00 96.25 183 VAL A O 1
ATOM 1447 N N . CYS A 1 184 ? -6.676 -8.795 17.498 1.00 95.94 184 CYS A N 1
ATOM 1448 C CA . CYS A 1 184 ? -5.866 -9.366 16.431 1.00 95.94 184 CYS A CA 1
ATOM 1449 C C . CYS A 1 184 ? -5.895 -10.896 16.520 1.00 95.94 184 CYS A C 1
ATOM 1451 O O . CYS A 1 184 ? -5.176 -11.484 17.327 1.00 95.94 184 CYS A O 1
ATOM 1453 N N . LYS A 1 185 ? -6.717 -11.558 15.698 1.00 94.88 185 LYS A N 1
ATOM 1454 C CA . LYS A 1 185 ? -6.760 -13.029 15.626 1.00 94.88 185 LYS A CA 1
ATOM 1455 C C . LYS A 1 185 ? -5.427 -13.595 15.120 1.00 94.88 185 LYS A C 1
ATOM 1457 O O . LYS A 1 185 ? -4.854 -13.072 14.166 1.00 94.88 185 LYS A O 1
ATOM 1462 N N . GLN A 1 186 ? -4.977 -14.703 15.701 1.00 93.38 186 GLN A N 1
ATOM 1463 C CA . GLN A 1 186 ? -3.870 -15.504 15.181 1.00 93.38 186 GLN A CA 1
ATOM 1464 C C . GLN A 1 186 ? -4.279 -16.167 13.857 1.00 93.38 186 GLN A C 1
ATOM 1466 O O . GLN A 1 186 ? -5.022 -17.145 13.841 1.00 93.38 186 GLN A O 1
ATOM 1471 N N . ALA A 1 187 ? -3.837 -15.594 12.737 1.00 90.69 187 ALA A N 1
ATOM 1472 C CA . ALA A 1 187 ? -4.174 -16.066 11.391 1.00 90.69 187 ALA A CA 1
ATOM 1473 C C . ALA A 1 187 ? -2.955 -16.235 10.469 1.00 90.69 187 ALA A C 1
ATOM 1475 O O . ALA A 1 187 ? -3.023 -16.963 9.484 1.00 90.69 187 ALA A O 1
ATOM 1476 N N . GLY A 1 188 ? -1.835 -15.578 10.769 1.00 88.81 188 GLY A N 1
ATOM 1477 C CA . GLY A 1 188 ? -0.626 -15.633 9.957 1.00 88.81 188 GLY A CA 1
ATOM 1478 C C . GLY A 1 188 ? 0.649 -15.427 10.765 1.00 88.81 188 GLY A C 1
ATOM 1479 O O . GLY A 1 188 ? 0.631 -15.238 11.981 1.00 88.81 188 GLY A O 1
ATOM 1480 N N . THR A 1 189 ? 1.781 -15.439 10.066 1.00 89.50 189 THR A N 1
ATOM 1481 C CA . THR A 1 189 ? 3.119 -15.332 10.667 1.00 89.50 189 THR A CA 1
ATOM 1482 C C . THR A 1 189 ? 3.264 -14.095 11.554 1.00 89.50 189 THR A C 1
ATOM 1484 O O . THR A 1 189 ? 3.748 -14.208 12.677 1.00 89.50 189 THR A O 1
ATOM 1487 N N . TRP A 1 190 ? 2.797 -12.931 11.094 1.00 91.88 190 TRP A N 1
ATOM 1488 C CA . TRP A 1 190 ? 2.878 -11.681 11.851 1.00 91.88 190 TRP A CA 1
ATOM 1489 C C . TRP A 1 190 ? 2.002 -11.685 13.109 1.00 91.88 190 TRP A C 1
ATOM 1491 O O . TRP A 1 190 ? 2.487 -11.371 14.193 1.00 91.88 190 TRP A O 1
ATOM 1501 N N . THR A 1 191 ? 0.737 -12.105 13.007 1.00 93.75 191 THR A N 1
ATOM 1502 C CA . THR A 1 191 ? -0.174 -12.162 14.167 1.00 93.75 191 THR A CA 1
ATOM 1503 C C . THR A 1 191 ? 0.277 -13.198 15.193 1.00 93.75 191 THR A C 1
ATOM 1505 O O . THR A 1 191 ? 0.109 -12.987 16.388 1.00 93.75 191 THR A O 1
ATOM 1508 N N . ASN A 1 192 ? 0.907 -14.291 14.748 1.00 93.62 192 ASN A N 1
ATOM 1509 C CA . ASN A 1 192 ? 1.464 -15.306 15.642 1.00 93.62 192 ASN A CA 1
ATOM 1510 C C . ASN A 1 192 ? 2.689 -14.771 16.396 1.00 93.62 192 ASN A C 1
ATOM 1512 O O . ASN A 1 192 ? 2.850 -15.055 17.580 1.00 93.62 192 ASN A O 1
ATOM 1516 N N . LYS A 1 193 ? 3.540 -13.961 15.747 1.00 93.06 193 LYS A N 1
ATOM 1517 C CA . LYS A 1 193 ? 4.632 -13.246 16.432 1.00 93.06 193 LYS A CA 1
ATOM 1518 C C . LYS A 1 193 ? 4.090 -12.253 17.456 1.00 93.06 193 LYS A C 1
ATOM 1520 O O . LYS A 1 193 ? 4.579 -12.240 18.578 1.00 93.06 193 LYS A O 1
ATOM 1525 N N . LEU A 1 194 ? 3.061 -11.480 17.096 1.00 94.31 194 LEU A N 1
ATOM 1526 C CA . LEU A 1 194 ? 2.409 -10.544 18.014 1.00 94.31 194 LEU A CA 1
ATOM 1527 C C . LEU A 1 194 ? 1.847 -11.268 19.247 1.00 94.31 194 LEU A C 1
ATOM 1529 O O . LEU A 1 194 ? 2.067 -10.827 20.372 1.00 94.31 194 LEU A O 1
ATOM 1533 N N . TYR A 1 195 ? 1.185 -12.407 19.042 1.00 94.44 195 TYR A N 1
ATOM 1534 C CA . TYR A 1 195 ? 0.663 -13.227 20.132 1.00 94.44 195 TYR A CA 1
ATOM 1535 C C . TYR A 1 195 ? 1.771 -13.772 21.033 1.00 94.44 195 TYR A C 1
ATOM 1537 O O . TYR A 1 195 ? 1.694 -13.629 22.249 1.00 94.44 195 TYR A O 1
ATOM 1545 N N . ARG A 1 196 ? 2.840 -14.327 20.450 1.00 92.56 196 ARG A N 1
ATOM 1546 C CA . ARG A 1 196 ? 4.011 -14.788 21.213 1.00 92.56 196 ARG A CA 1
ATOM 1547 C C . ARG A 1 196 ? 4.657 -13.651 22.000 1.00 92.56 196 ARG A C 1
ATOM 1549 O O . ARG A 1 196 ? 4.995 -13.847 23.156 1.00 92.56 196 ARG A O 1
ATOM 1556 N N . ALA A 1 197 ? 4.781 -12.463 21.408 1.00 91.06 197 ALA A N 1
ATOM 1557 C CA . ALA A 1 197 ? 5.318 -11.287 22.085 1.00 91.06 197 ALA A CA 1
ATOM 1558 C C . ALA A 1 197 ? 4.456 -10.853 23.281 1.00 91.06 197 ALA A C 1
ATOM 1560 O O . ALA A 1 197 ? 5.004 -10.413 24.289 1.00 91.06 197 ALA A O 1
ATOM 1561 N N . ALA A 1 198 ? 3.132 -10.996 23.175 1.00 90.94 198 ALA A N 1
ATOM 1562 C CA . ALA A 1 198 ? 2.197 -10.733 24.266 1.00 90.94 198 ALA A CA 1
ATOM 1563 C C . ALA A 1 198 ? 2.186 -11.841 25.337 1.00 90.94 198 ALA A C 1
ATOM 1565 O O . ALA A 1 198 ? 1.791 -11.574 26.462 1.00 90.94 198 ALA A O 1
ATOM 1566 N N . ALA A 1 199 ? 2.605 -13.065 25.000 1.00 87.31 199 ALA A N 1
ATOM 1567 C CA . ALA A 1 199 ? 2.628 -14.217 25.907 1.00 87.31 199 ALA A CA 1
ATOM 1568 C C . ALA A 1 199 ? 4.003 -14.488 26.559 1.00 87.31 199 ALA A C 1
ATOM 1570 O O . ALA A 1 199 ? 4.112 -15.364 27.411 1.00 87.31 199 ALA A O 1
ATOM 1571 N N . ALA A 1 200 ? 5.068 -13.796 26.140 1.00 73.06 200 ALA A N 1
ATOM 1572 C CA . ALA A 1 200 ? 6.449 -14.144 26.490 1.00 73.06 200 ALA A CA 1
ATOM 1573 C C . ALA A 1 200 ? 6.877 -13.825 27.941 1.00 73.06 200 ALA A C 1
ATOM 1575 O O . ALA A 1 200 ? 7.935 -14.293 28.339 1.00 73.06 200 ALA A O 1
ATOM 1576 N N . ASP A 1 201 ? 6.081 -13.095 28.731 1.00 57.84 201 ASP A N 1
ATOM 1577 C CA . ASP A 1 201 ? 6.387 -12.764 30.142 1.00 57.84 201 ASP A CA 1
ATOM 1578 C C . ASP A 1 201 ? 5.693 -13.693 31.163 1.00 57.84 201 ASP A C 1
ATOM 1580 O O . ASP A 1 201 ? 5.559 -13.359 32.334 1.00 57.84 201 ASP A O 1
ATOM 1584 N N . ASN A 1 202 ? 5.288 -14.902 30.757 1.00 54.50 202 ASN A N 1
ATOM 1585 C CA . ASN A 1 202 ? 4.627 -15.891 31.628 1.00 54.50 202 ASN A CA 1
ATOM 1586 C C . ASN A 1 202 ? 5.560 -16.580 32.657 1.00 54.50 202 ASN A C 1
ATOM 1588 O O . ASN A 1 202 ? 5.295 -17.709 33.080 1.00 54.50 202 ASN A O 1
ATOM 1592 N N . HIS A 1 203 ? 6.654 -15.943 33.076 1.00 43.19 203 HIS A N 1
ATOM 1593 C CA . HIS A 1 203 ? 7.418 -16.435 34.217 1.00 43.19 203 HIS A CA 1
ATOM 1594 C C . HIS A 1 203 ? 6.709 -15.991 35.503 1.00 43.19 203 HIS A C 1
ATOM 1596 O O . HIS A 1 203 ? 6.695 -14.810 35.825 1.00 43.19 203 HIS A O 1
ATOM 1602 N N . VAL A 1 204 ? 6.174 -16.978 36.233 1.00 42.62 204 VAL A N 1
ATOM 1603 C CA . VAL A 1 204 ? 5.461 -16.896 37.526 1.00 42.62 204 VAL A CA 1
ATOM 1604 C C . VAL A 1 204 ? 3.928 -16.801 37.417 1.00 42.62 204 VAL A C 1
ATOM 1606 O O . VAL A 1 204 ? 3.324 -15.757 37.603 1.00 42.62 204 VAL A O 1
ATOM 1609 N N . GLY A 1 205 ? 3.296 -17.956 37.185 1.00 44.09 205 GLY A N 1
ATOM 1610 C CA . GLY A 1 205 ? 2.205 -18.474 38.029 1.00 44.09 205 GLY A CA 1
ATOM 1611 C C . GLY A 1 205 ? 0.816 -17.824 38.031 1.00 44.09 205 GLY A C 1
ATOM 1612 O O . GLY A 1 205 ? -0.150 -18.575 38.096 1.00 44.09 205 GLY A O 1
ATOM 1613 N N . GLU A 1 206 ? 0.652 -16.505 37.949 1.00 41.38 206 GLU A N 1
ATOM 1614 C CA . GLU A 1 206 ? -0.644 -15.856 38.201 1.00 41.38 206 GLU A CA 1
ATOM 1615 C C . GLU A 1 206 ? -0.849 -14.567 37.382 1.00 41.38 206 GLU A C 1
ATOM 1617 O O . GLU A 1 206 ? 0.008 -13.693 37.323 1.00 41.38 206 GLU A O 1
ATOM 1622 N N . ALA A 1 207 ? -2.055 -14.458 36.807 1.00 43.72 207 ALA A N 1
ATOM 1623 C CA . ALA A 1 207 ? -2.650 -13.326 36.084 1.00 43.72 207 ALA A CA 1
ATOM 1624 C C . ALA A 1 207 ? -2.063 -12.959 34.702 1.00 43.72 207 ALA A C 1
ATOM 1626 O O . ALA A 1 207 ? -0.865 -12.963 34.452 1.00 43.72 207 ALA A O 1
ATOM 1627 N N . CYS A 1 208 ? -2.961 -12.617 33.770 1.00 51.50 208 CYS A N 1
ATOM 1628 C CA . CYS A 1 208 ? -2.640 -12.152 32.420 1.00 51.50 208 CYS A CA 1
ATOM 1629 C C . CYS A 1 208 ? -1.837 -10.840 32.462 1.00 51.50 208 CYS A C 1
ATOM 1631 O O . CYS A 1 208 ? -2.421 -9.758 32.405 1.00 51.50 208 CYS A O 1
ATOM 1633 N N . LEU A 1 209 ? -0.512 -10.928 32.549 1.00 64.50 209 LEU A N 1
ATOM 1634 C CA . LEU A 1 209 ? 0.365 -9.764 32.517 1.00 64.50 209 LEU A CA 1
ATOM 1635 C C . LEU A 1 209 ? 0.335 -9.122 31.125 1.00 64.50 209 LEU A C 1
ATOM 1637 O O . LEU A 1 209 ? 0.524 -9.769 30.094 1.00 64.50 209 LEU A O 1
ATOM 1641 N N . SER A 1 210 ? 0.040 -7.827 31.100 1.00 75.62 210 SER A N 1
ATOM 1642 C CA . SER A 1 210 ? -0.013 -7.020 29.890 1.00 75.62 210 SER A CA 1
ATOM 1643 C C . SER A 1 210 ? 1.352 -6.404 29.591 1.00 75.62 210 SER A C 1
ATOM 1645 O O . SER A 1 210 ? 1.994 -5.871 30.494 1.00 75.62 210 SER A O 1
ATOM 1647 N N . ARG A 1 211 ? 1.786 -6.410 28.327 1.00 88.38 211 ARG A N 1
ATOM 1648 C CA . ARG A 1 211 ? 3.085 -5.856 27.912 1.00 88.38 211 ARG A CA 1
ATOM 1649 C C . ARG A 1 211 ? 2.922 -4.538 27.167 1.00 88.38 211 ARG A C 1
ATOM 1651 O O . ARG A 1 211 ? 2.049 -4.411 26.316 1.00 88.38 211 ARG A O 1
ATOM 1658 N N . HIS A 1 212 ? 3.817 -3.580 27.395 1.00 92.19 212 HIS A N 1
ATOM 1659 C CA . HIS A 1 212 ? 3.838 -2.331 26.632 1.00 92.19 212 HIS A CA 1
ATOM 1660 C C . HIS A 1 212 ? 4.785 -2.404 25.427 1.00 92.19 212 HIS A C 1
ATOM 1662 O O . HIS A 1 212 ? 5.930 -2.847 25.533 1.00 92.19 212 HIS A O 1
ATOM 1668 N N . VAL A 1 213 ? 4.320 -1.940 24.266 1.00 93.44 213 VAL A N 1
ATOM 1669 C CA . VAL A 1 213 ? 5.110 -1.829 23.030 1.00 93.44 213 VAL A CA 1
ATOM 1670 C C . VAL A 1 213 ? 4.795 -0.520 22.311 1.00 93.44 213 VAL A C 1
ATOM 1672 O O . VAL A 1 213 ? 3.655 -0.067 22.297 1.00 93.44 213 VAL A O 1
ATOM 1675 N N . LYS A 1 214 ? 5.788 0.100 21.665 1.00 95.62 214 LYS A N 1
ATOM 1676 C CA . LYS A 1 214 ? 5.522 1.246 20.785 1.00 95.62 214 LYS A CA 1
ATOM 1677 C C . LYS A 1 214 ? 4.885 0.756 19.486 1.00 95.62 214 LYS A C 1
ATOM 1679 O O . LYS A 1 214 ? 5.382 -0.183 18.864 1.00 95.62 214 LYS A O 1
ATOM 1684 N N . MET A 1 215 ? 3.811 1.405 19.052 1.00 95.44 215 MET A N 1
ATOM 1685 C CA . MET A 1 215 ? 3.144 1.110 17.787 1.00 95.44 215 MET A CA 1
ATOM 1686 C C . MET A 1 215 ? 2.967 2.367 16.940 1.00 95.44 215 MET A C 1
ATOM 1688 O O . MET A 1 215 ? 2.721 3.459 17.451 1.00 95.44 215 MET A O 1
ATOM 1692 N N . ILE A 1 216 ? 3.072 2.187 15.626 1.00 96.88 216 ILE A N 1
ATOM 1693 C CA . ILE A 1 216 ? 2.673 3.171 14.621 1.00 96.88 216 ILE A CA 1
ATOM 1694 C C . ILE A 1 216 ? 1.269 2.796 14.156 1.00 96.88 216 ILE A C 1
ATOM 1696 O O . ILE A 1 216 ? 1.055 1.675 13.694 1.00 96.88 216 ILE A O 1
ATOM 1700 N N . VAL A 1 217 ? 0.331 3.732 14.256 1.00 97.00 217 VAL A N 1
ATOM 1701 C CA . VAL A 1 217 ? -1.075 3.570 13.885 1.00 97.00 217 VAL A CA 1
ATOM 1702 C C . VAL A 1 217 ? -1.407 4.563 12.776 1.00 97.00 217 VAL A C 1
ATOM 1704 O O . VAL A 1 217 ? -1.457 5.768 13.000 1.00 97.00 217 VAL A O 1
ATOM 1707 N N . GLU A 1 218 ? -1.632 4.059 11.567 1.00 97.00 218 GLU A N 1
ATOM 1708 C CA . GLU A 1 218 ? -2.024 4.833 10.387 1.00 97.00 218 GLU A CA 1
ATOM 1709 C C . GLU A 1 218 ? -3.542 4.697 10.175 1.00 97.00 218 GLU A C 1
ATOM 1711 O O . GLU A 1 218 ? -4.054 3.589 9.986 1.00 97.00 218 GLU A O 1
ATOM 1716 N N . GLY A 1 219 ? -4.276 5.814 10.187 1.00 95.19 219 GLY A N 1
ATOM 1717 C CA . GLY A 1 219 ? -5.713 5.834 9.910 1.00 95.19 219 GLY A CA 1
ATOM 1718 C C . GLY A 1 219 ? -6.497 6.867 10.728 1.00 95.19 219 GLY A C 1
ATOM 1719 O O . GLY A 1 219 ? -5.919 7.782 11.324 1.00 95.19 219 GLY A O 1
ATOM 1720 N N . PRO A 1 220 ? -7.833 6.752 10.764 1.00 95.00 220 PRO A N 1
ATOM 1721 C CA . PRO A 1 220 ? -8.649 5.603 10.352 1.00 95.00 220 PRO A CA 1
ATOM 1722 C C . PRO A 1 220 ? -8.955 5.538 8.845 1.00 95.00 220 PRO A C 1
ATOM 1724 O O . PRO A 1 220 ? -8.808 6.517 8.106 1.00 95.00 220 PRO A O 1
ATOM 1727 N N . TYR A 1 221 ? -9.434 4.372 8.406 1.00 94.38 221 TYR A N 1
ATOM 1728 C CA . TYR A 1 221 ? -9.879 4.070 7.046 1.00 94.38 221 TYR A CA 1
ATOM 1729 C C . TYR A 1 221 ? -11.198 3.286 7.035 1.00 94.38 221 TYR A C 1
ATOM 1731 O O . TYR A 1 221 ? -11.538 2.581 7.986 1.00 94.38 221 TYR A O 1
ATOM 1739 N N . GLY A 1 222 ? -11.922 3.370 5.916 1.00 91.81 222 GLY A N 1
ATOM 1740 C CA . GLY A 1 222 ? -13.181 2.650 5.717 1.00 91.81 222 GLY A CA 1
ATOM 1741 C C . GLY A 1 222 ? -14.272 3.083 6.698 1.00 91.81 222 GLY A C 1
ATOM 1742 O O . GLY A 1 222 ? -14.385 4.270 7.019 1.00 91.81 222 GLY A O 1
ATOM 1743 N N . GLY A 1 223 ? -15.053 2.109 7.169 1.00 88.62 223 GLY A N 1
ATOM 1744 C CA . GLY A 1 223 ? -16.194 2.305 8.063 1.00 88.62 223 GLY A CA 1
ATOM 1745 C C . GLY A 1 223 ? -17.543 2.306 7.343 1.00 88.62 223 GLY A C 1
ATOM 1746 O O . GLY A 1 223 ? -17.602 2.005 6.151 1.00 88.62 223 GLY A O 1
ATOM 1747 N N . PRO A 1 224 ? -18.623 2.679 8.049 1.00 86.00 224 PRO A N 1
ATOM 1748 C CA . PRO A 1 224 ? -19.997 2.636 7.541 1.00 86.00 224 PRO A CA 1
ATOM 1749 C C . PRO A 1 224 ? -20.317 3.695 6.465 1.00 86.00 224 PRO A C 1
ATOM 1751 O O . PRO A 1 224 ? -21.471 3.869 6.083 1.00 86.00 224 PRO A O 1
ATOM 1754 N N . GLY A 1 225 ? -19.323 4.428 5.952 1.00 86.62 225 GLY A N 1
ATOM 1755 C CA . GLY A 1 225 ? -19.543 5.498 4.978 1.00 86.62 225 GLY A CA 1
ATOM 1756 C C . GLY A 1 225 ? -20.456 6.587 5.547 1.00 86.62 225 GLY A C 1
ATOM 1757 O O . GLY A 1 225 ? -20.218 7.085 6.647 1.00 86.62 225 GLY A O 1
ATOM 1758 N N . PHE A 1 226 ? -21.506 6.949 4.813 1.00 85.50 226 PHE A N 1
ATOM 1759 C CA . PHE A 1 226 ? -22.499 7.937 5.256 1.00 85.50 226 PHE A CA 1
ATOM 1760 C C . PHE A 1 226 ? -23.577 7.357 6.182 1.00 85.50 226 PHE A C 1
ATOM 1762 O O . PHE A 1 226 ? -24.401 8.104 6.695 1.00 85.50 226 PHE A O 1
ATOM 1769 N N . MET A 1 227 ? -23.568 6.044 6.428 1.00 86.31 227 MET A N 1
ATOM 1770 C CA . MET A 1 227 ? -24.546 5.401 7.299 1.00 86.31 227 MET A CA 1
ATOM 1771 C C . MET A 1 227 ? -24.314 5.802 8.763 1.00 86.31 227 MET A C 1
ATOM 1773 O O . MET A 1 227 ? -23.195 5.708 9.278 1.00 86.31 227 MET A O 1
ATOM 1777 N N . MET A 1 228 ? -25.388 6.229 9.425 1.00 84.69 228 MET A N 1
ATOM 1778 C CA . MET A 1 228 ? -25.432 6.578 10.846 1.00 84.69 228 MET A CA 1
ATOM 1779 C C . MET A 1 228 ? -26.277 5.531 11.567 1.00 84.69 228 MET A C 1
ATOM 1781 O O . MET A 1 228 ? -27.483 5.458 11.365 1.00 84.69 228 MET A O 1
ATOM 1785 N N . MET A 1 229 ? -25.633 4.669 12.356 1.00 84.06 229 MET A N 1
ATOM 1786 C CA . MET A 1 229 ? -26.271 3.467 12.911 1.00 84.06 229 MET A CA 1
ATOM 1787 C C . MET A 1 229 ? -27.430 3.787 13.869 1.00 84.06 229 MET A C 1
ATOM 1789 O O . MET A 1 229 ? -28.439 3.094 13.826 1.00 84.06 229 MET A O 1
ATOM 1793 N N . HIS A 1 230 ? -27.339 4.860 14.662 1.00 82.44 230 HIS A N 1
ATOM 1794 C CA . HIS A 1 230 ? -28.426 5.299 15.554 1.00 82.44 230 HIS A CA 1
ATOM 1795 C C . HIS A 1 230 ? -29.634 5.896 14.838 1.00 82.44 230 HIS A C 1
ATOM 1797 O O . HIS A 1 230 ? -30.676 6.078 15.456 1.00 82.44 230 HIS A O 1
ATOM 1803 N N . SER A 1 231 ? -29.512 6.248 13.557 1.00 86.56 231 SER A N 1
ATOM 1804 C CA . SER A 1 231 ? -30.636 6.813 12.808 1.00 86.56 231 SER A CA 1
ATOM 1805 C C . SER A 1 231 ? -31.658 5.749 12.396 1.00 86.56 231 SER A C 1
ATOM 1807 O O . SER A 1 231 ? -32.730 6.097 11.908 1.00 86.56 231 SER A O 1
ATOM 1809 N N . PHE A 1 232 ? -31.342 4.463 12.571 1.00 86.44 232 PHE A N 1
ATOM 1810 C CA . PHE A 1 232 ? -32.251 3.360 12.276 1.00 86.44 232 PHE A CA 1
ATOM 1811 C C . PHE A 1 232 ? -33.030 2.944 13.523 1.00 86.44 232 PHE A C 1
ATOM 1813 O O . PHE A 1 232 ? -32.485 2.894 14.621 1.00 86.44 232 PHE A O 1
ATOM 1820 N N . SER A 1 233 ? -34.297 2.569 13.340 1.00 85.38 233 SER A N 1
ATOM 1821 C CA . SER A 1 233 ? -35.153 2.076 14.429 1.00 85.38 233 SER A CA 1
ATOM 1822 C C . SER A 1 233 ? -34.713 0.716 14.981 1.00 85.38 233 SER A C 1
ATOM 1824 O O . SER A 1 233 ? -35.041 0.381 16.114 1.00 85.38 233 SER A O 1
ATOM 1826 N N . ALA A 1 234 ? -33.995 -0.077 14.183 1.00 84.69 234 ALA A N 1
ATOM 1827 C CA . ALA A 1 234 ? -33.429 -1.358 14.584 1.00 84.69 234 ALA A CA 1
ATOM 1828 C C . ALA A 1 234 ? -32.157 -1.655 13.777 1.00 84.69 234 ALA A C 1
ATOM 1830 O O . ALA A 1 234 ? -32.064 -1.301 12.599 1.00 84.69 234 ALA A O 1
ATOM 1831 N N . ALA A 1 235 ? -31.201 -2.346 14.399 1.00 85.06 235 ALA A N 1
ATOM 1832 C CA . ALA A 1 235 ? -29.982 -2.825 13.757 1.00 85.06 235 ALA A CA 1
ATOM 1833 C C . ALA A 1 235 ? -29.753 -4.302 14.107 1.00 85.06 235 ALA A C 1
ATOM 1835 O O . ALA A 1 235 ? -29.754 -4.673 15.279 1.00 85.06 235 ALA A O 1
ATOM 1836 N N . LEU A 1 236 ? -29.535 -5.140 13.089 1.00 88.00 236 LEU A N 1
ATOM 1837 C CA . LEU A 1 236 ? -29.154 -6.545 13.246 1.00 88.00 236 LEU A CA 1
ATOM 1838 C C . LEU A 1 236 ? -27.701 -6.720 12.802 1.00 88.00 236 LEU A C 1
ATOM 1840 O O . LEU A 1 236 ? -27.366 -6.498 11.639 1.00 88.00 236 LEU A O 1
ATOM 1844 N N . PHE A 1 237 ? -26.843 -7.155 13.722 1.00 88.19 237 PHE A N 1
ATOM 1845 C CA . PHE A 1 237 ? -25.451 -7.474 13.424 1.00 88.19 237 PHE A CA 1
ATOM 1846 C C . PHE A 1 237 ? -25.296 -8.980 13.222 1.00 88.19 237 PHE A C 1
ATOM 1848 O O . PHE A 1 237 ? -25.390 -9.750 14.173 1.00 88.19 237 PHE A O 1
ATOM 1855 N N . VAL A 1 238 ? -25.013 -9.399 11.989 1.00 90.94 238 VAL A N 1
ATOM 1856 C CA . VAL A 1 238 ? -24.653 -10.788 11.672 1.00 90.94 238 VAL A CA 1
ATOM 1857 C C . VAL A 1 238 ? -23.146 -10.845 11.458 1.00 90.94 238 VAL A C 1
ATOM 1859 O O . VAL A 1 238 ? -22.632 -10.341 10.459 1.00 90.94 238 VAL A O 1
ATOM 1862 N N . VAL A 1 239 ? -22.422 -11.414 12.420 1.00 89.94 239 VAL A N 1
ATOM 1863 C CA . VAL A 1 239 ? -20.954 -11.469 12.413 1.00 89.94 239 VAL A CA 1
ATOM 1864 C C . VAL A 1 239 ? -20.441 -12.882 12.643 1.00 89.94 239 VAL A C 1
ATOM 1866 O O . VAL A 1 239 ? -21.069 -13.683 13.322 1.00 89.94 239 VAL A O 1
ATOM 1869 N N . GLY A 1 240 ? -19.263 -13.175 12.091 1.00 86.50 240 GLY A N 1
ATOM 1870 C CA . GLY A 1 240 ? -18.583 -14.454 12.268 1.00 86.50 240 GLY A CA 1
ATOM 1871 C C . GLY A 1 240 ? -17.066 -14.289 12.323 1.00 86.50 240 GLY A C 1
ATOM 1872 O O . GLY A 1 240 ? -16.484 -13.437 11.642 1.00 86.50 240 GLY A O 1
ATOM 1873 N N . GLY A 1 241 ? -16.412 -15.107 13.149 1.00 87.75 241 GLY A N 1
ATOM 1874 C CA . GLY A 1 241 ? -14.958 -15.101 13.311 1.00 87.75 241 GLY A CA 1
ATOM 1875 C C . GLY A 1 241 ? -14.404 -13.723 13.694 1.00 87.75 241 GLY A C 1
ATOM 1876 O O . GLY A 1 241 ? -14.927 -13.048 14.574 1.00 87.75 241 GLY A O 1
ATOM 1877 N N . SER A 1 242 ? -13.342 -13.273 13.015 1.00 86.38 242 SER A N 1
ATOM 1878 C CA . SER A 1 242 ? -12.723 -11.961 13.279 1.00 86.38 242 SER A CA 1
ATOM 1879 C C . SER A 1 242 ? -13.606 -10.766 12.895 1.00 86.38 242 SER A C 1
ATOM 1881 O O . SER A 1 242 ? -13.322 -9.643 13.318 1.00 86.38 242 SER A O 1
ATOM 1883 N N . GLY A 1 243 ? -14.683 -10.990 12.130 1.00 88.19 243 GLY A N 1
ATOM 1884 C CA . GLY A 1 243 ? -15.657 -9.958 11.767 1.00 88.19 243 GLY A CA 1
ATOM 1885 C C . GLY A 1 243 ? -16.419 -9.381 12.964 1.00 88.19 243 GLY A C 1
ATOM 1886 O O . GLY A 1 243 ? -16.960 -8.283 12.862 1.00 88.19 243 GLY A O 1
ATOM 1887 N N . ILE A 1 244 ? -16.389 -10.059 14.118 1.00 91.62 244 ILE A N 1
ATOM 1888 C CA . ILE A 1 244 ? -16.992 -9.580 15.370 1.00 91.62 244 ILE A CA 1
ATOM 1889 C C . ILE A 1 244 ? -16.468 -8.204 15.804 1.00 91.62 244 ILE A C 1
ATOM 1891 O O . ILE A 1 244 ? -17.205 -7.424 16.392 1.00 91.62 244 ILE A O 1
ATOM 1895 N N . THR A 1 245 ? -15.225 -7.860 15.452 1.00 92.94 245 THR A N 1
ATOM 1896 C CA . THR A 1 245 ? -14.606 -6.563 15.786 1.00 92.94 245 THR A CA 1
ATOM 1897 C C . THR A 1 245 ? -15.381 -5.361 15.253 1.00 92.94 245 THR A C 1
ATOM 1899 O O . THR A 1 245 ? -15.457 -4.342 15.931 1.00 92.94 245 THR A O 1
ATOM 1902 N N . PHE A 1 246 ? -16.010 -5.483 14.080 1.00 93.44 246 PHE A N 1
ATOM 1903 C CA . PHE A 1 246 ? -16.876 -4.433 13.546 1.00 93.44 246 PHE A CA 1
ATOM 1904 C C . PHE A 1 246 ? -18.118 -4.235 14.421 1.00 93.44 246 PHE A C 1
ATOM 1906 O O . PHE A 1 246 ? -18.447 -3.102 14.769 1.00 93.44 246 PHE A O 1
ATOM 1913 N N . ALA A 1 247 ? -18.786 -5.334 14.790 1.00 93.12 247 ALA A N 1
ATOM 1914 C CA . ALA A 1 247 ? -19.977 -5.286 15.632 1.00 93.12 247 ALA A CA 1
ATOM 1915 C C . ALA A 1 247 ? -19.654 -4.789 17.041 1.00 93.12 247 ALA A C 1
ATOM 1917 O O . ALA A 1 247 ? -20.414 -3.986 17.558 1.00 93.12 247 ALA A O 1
ATOM 1918 N N . LEU A 1 248 ? -18.521 -5.183 17.632 1.00 93.12 248 LEU A N 1
ATOM 1919 C CA . LEU A 1 248 ? -18.102 -4.690 18.948 1.00 93.12 248 LEU A CA 1
ATOM 1920 C C . LEU A 1 248 ? -18.006 -3.161 18.971 1.00 93.12 248 LEU A C 1
ATOM 1922 O O . LEU A 1 248 ? -18.639 -2.527 19.810 1.00 93.12 248 LEU A O 1
ATOM 1926 N N . GLY A 1 249 ? -17.300 -2.567 18.004 1.00 92.75 249 GLY A N 1
ATOM 1927 C CA . GLY A 1 249 ? -17.190 -1.110 17.924 1.00 92.75 249 GLY A CA 1
ATOM 1928 C C . GLY A 1 249 ? -18.536 -0.429 17.656 1.00 92.75 249 GLY A C 1
ATOM 1929 O O . GLY A 1 249 ? -18.822 0.610 18.242 1.00 92.75 249 GLY A O 1
ATOM 1930 N N . ALA A 1 250 ? -19.370 -1.011 16.787 1.00 92.44 250 ALA A N 1
ATOM 1931 C CA . ALA A 1 250 ? -20.682 -0.465 16.431 1.00 92.44 250 ALA A CA 1
ATOM 1932 C C . ALA A 1 250 ? -21.694 -0.531 17.581 1.00 92.44 250 ALA A C 1
ATOM 1934 O O . ALA A 1 250 ? -22.351 0.462 17.868 1.00 92.44 250 ALA A O 1
ATOM 1935 N N . VAL A 1 251 ? -21.797 -1.678 18.254 1.00 91.81 251 VAL A N 1
ATOM 1936 C CA . VAL A 1 251 ? -22.675 -1.878 19.414 1.00 91.81 251 VAL A CA 1
ATOM 1937 C C . VAL A 1 251 ? -22.232 -0.988 20.570 1.00 91.81 251 VAL A C 1
ATOM 1939 O O . VAL A 1 251 ? -23.078 -0.389 21.222 1.00 91.81 251 VAL A O 1
ATOM 1942 N N . GLN A 1 252 ? -20.924 -0.837 20.797 1.00 91.38 252 GLN A N 1
ATOM 1943 C CA . GLN A 1 252 ? -20.431 0.057 21.841 1.00 91.38 252 GLN A CA 1
ATOM 1944 C C . GLN A 1 252 ? -20.779 1.532 21.561 1.00 91.38 252 GLN A C 1
ATOM 1946 O O . GLN A 1 252 ? -21.252 2.216 22.462 1.00 91.38 252 GLN A O 1
ATOM 1951 N N . ASP A 1 253 ? -20.614 2.015 20.322 1.00 91.31 253 ASP A N 1
ATOM 1952 C CA . ASP A 1 253 ? -20.991 3.394 19.942 1.00 91.31 253 ASP A CA 1
ATOM 1953 C C . ASP A 1 253 ? -22.501 3.631 20.065 1.00 91.31 253 ASP A C 1
ATOM 1955 O O . ASP A 1 253 ? -22.942 4.691 20.500 1.00 91.31 253 ASP A O 1
ATOM 1959 N N . LEU A 1 254 ? -23.292 2.614 19.735 1.00 90.38 254 LEU A N 1
ATOM 1960 C CA . LEU A 1 254 ? -24.736 2.599 19.913 1.00 90.38 254 LEU A CA 1
ATOM 1961 C C . LEU A 1 254 ? -25.134 2.697 21.401 1.00 90.38 254 LEU A C 1
ATOM 1963 O O . LEU A 1 254 ? -25.939 3.555 21.756 1.00 90.38 254 LEU A O 1
ATOM 1967 N N . ILE A 1 255 ? -24.536 1.889 22.285 1.00 89.50 255 ILE A N 1
ATOM 1968 C CA . ILE A 1 255 ? -24.777 1.951 23.742 1.00 89.50 255 ILE A CA 1
ATOM 1969 C C . ILE A 1 255 ? -24.392 3.326 24.308 1.00 89.50 255 ILE A C 1
ATOM 1971 O O . ILE A 1 255 ? -25.102 3.892 25.135 1.00 89.50 255 ILE A O 1
ATOM 1975 N N . GLU A 1 256 ? -23.289 3.909 23.844 1.00 88.25 256 GLU A N 1
ATOM 1976 C CA . GLU A 1 256 ? -22.889 5.257 24.259 1.00 88.25 256 GLU A CA 1
ATOM 1977 C C . GLU A 1 256 ? -23.891 6.320 23.797 1.00 88.25 256 GLU A C 1
ATOM 1979 O O . GLU A 1 256 ? -24.195 7.254 24.536 1.00 88.25 256 GLU A O 1
ATOM 1984 N N . GLN A 1 257 ? -24.454 6.178 22.600 1.00 86.62 257 GLN A N 1
ATOM 1985 C CA . GLN A 1 257 ? -25.473 7.096 22.087 1.00 86.62 257 GLN A CA 1
ATOM 1986 C C . GLN A 1 257 ? -26.806 6.959 22.828 1.00 86.62 257 GLN A C 1
ATOM 1988 O O . GLN A 1 257 ? -27.455 7.973 23.085 1.00 86.62 257 GLN A O 1
ATOM 1993 N N . ASP A 1 258 ? -27.187 5.742 23.218 1.00 86.62 258 ASP A N 1
ATOM 1994 C CA . ASP A 1 258 ? -28.299 5.474 24.137 1.00 86.62 258 ASP A CA 1
ATOM 1995 C C . ASP A 1 258 ? -28.094 6.183 25.481 1.00 86.62 258 ASP A C 1
ATOM 1997 O O . ASP A 1 258 ? -28.951 6.955 25.912 1.00 86.62 258 ASP A O 1
ATOM 2001 N N . SER A 1 259 ? -26.898 6.061 26.068 1.00 83.75 259 SER A N 1
ATOM 2002 C CA . SER A 1 259 ? -26.562 6.743 27.325 1.00 83.75 259 SER A CA 1
ATOM 2003 C C . SER A 1 259 ? -26.613 8.278 27.226 1.00 83.75 259 SER A C 1
ATOM 2005 O O . SER A 1 259 ? -26.890 8.958 28.211 1.00 83.75 259 SER A O 1
ATOM 2007 N N . CYS A 1 260 ? -26.391 8.840 26.031 1.00 82.31 260 CYS A N 1
ATOM 2008 C CA . CYS A 1 260 ? -26.537 10.270 25.745 1.00 82.31 260 CYS A CA 1
ATOM 2009 C C . CYS A 1 260 ? -27.968 10.686 25.344 1.00 82.31 260 CYS A C 1
ATOM 2011 O O . CYS A 1 260 ? -28.174 11.837 24.959 1.00 82.31 260 CYS A O 1
ATOM 2013 N N . GLY A 1 261 ? -28.945 9.773 25.375 1.00 77.88 261 GLY A N 1
ATOM 2014 C CA . GLY A 1 261 ? -30.336 10.029 24.985 1.00 77.88 261 GLY A CA 1
ATOM 2015 C C . GLY A 1 261 ? -30.556 10.227 23.481 1.00 77.88 261 GLY A C 1
ATOM 2016 O O . GLY A 1 261 ? -31.601 10.731 23.077 1.00 77.88 261 GLY A O 1
ATOM 2017 N N . GLN A 1 262 ? -29.584 9.858 22.641 1.00 75.81 262 GLN A N 1
ATOM 2018 C CA . GLN A 1 262 ? -29.663 10.005 21.182 1.00 75.81 262 GLN A CA 1
ATOM 2019 C C . GLN A 1 262 ? -30.314 8.801 20.487 1.00 75.81 262 GLN A C 1
ATOM 2021 O O . GLN A 1 262 ? -30.692 8.901 19.322 1.00 75.81 262 GLN A O 1
ATOM 2026 N N . SER A 1 263 ? -30.456 7.671 21.184 1.00 72.81 263 SER A N 1
ATOM 2027 C CA . SER A 1 263 ? -31.148 6.471 20.697 1.00 72.81 263 SER A CA 1
ATOM 2028 C C . SER A 1 263 ? -31.771 5.694 21.862 1.00 72.81 263 SER A C 1
ATOM 2030 O O . SER A 1 263 ? -31.521 6.041 23.011 1.00 72.81 263 SER A O 1
ATOM 2032 N N . ARG A 1 264 ? -32.608 4.689 21.567 1.00 69.69 264 ARG A N 1
ATOM 2033 C CA . ARG A 1 264 ? -33.094 3.699 22.543 1.00 69.69 264 ARG A CA 1
ATOM 2034 C C . ARG A 1 264 ? -32.729 2.305 22.071 1.00 69.69 264 ARG A C 1
ATOM 2036 O O . ARG A 1 264 ? -33.128 1.935 20.967 1.00 69.69 264 ARG A O 1
ATOM 2043 N N . ILE A 1 265 ? -31.995 1.543 22.877 1.00 71.94 265 ILE A N 1
ATOM 2044 C CA . ILE A 1 265 ? -31.440 0.256 22.436 1.00 71.94 265 ILE A CA 1
ATOM 2045 C C . ILE A 1 265 ? -31.861 -0.888 23.349 1.00 71.94 265 ILE A C 1
ATOM 2047 O O . ILE A 1 265 ? -31.742 -0.818 24.566 1.00 71.94 265 ILE A O 1
ATOM 2051 N N . ASN A 1 266 ? -32.311 -1.981 22.733 1.00 69.38 266 ASN A N 1
ATOM 2052 C CA . ASN A 1 266 ? -32.477 -3.270 23.391 1.00 69.38 266 ASN A CA 1
ATOM 2053 C C . ASN A 1 266 ? -31.547 -4.288 22.720 1.00 69.38 266 ASN A C 1
ATOM 2055 O O . ASN A 1 266 ? -31.628 -4.496 21.507 1.00 69.38 266 ASN A O 1
ATOM 2059 N N . VAL A 1 267 ? -30.643 -4.895 23.490 1.00 70.38 267 VAL A N 1
ATOM 2060 C CA . VAL A 1 267 ? -29.653 -5.849 22.975 1.00 70.38 267 VAL A CA 1
ATOM 2061 C C . VAL A 1 267 ? -30.145 -7.268 23.235 1.00 70.38 267 VAL A C 1
ATOM 2063 O O . VAL A 1 267 ? -30.222 -7.705 24.380 1.00 70.38 267 VAL A O 1
ATOM 2066 N N . ILE A 1 268 ? -30.434 -8.011 22.166 1.00 69.38 268 ILE A N 1
ATOM 2067 C CA . ILE A 1 268 ? -30.795 -9.430 22.240 1.00 69.38 268 ILE A CA 1
ATOM 2068 C C . ILE A 1 268 ? -29.622 -10.240 21.688 1.00 69.38 268 ILE A C 1
ATOM 2070 O O . ILE A 1 268 ? -29.375 -10.253 20.484 1.00 69.38 268 ILE A O 1
ATOM 2074 N N . GLY A 1 269 ? -28.873 -10.892 22.577 1.00 62.41 269 GLY A N 1
ATOM 2075 C CA . GLY A 1 269 ? -27.806 -11.816 22.200 1.00 62.41 269 GLY A CA 1
ATOM 2076 C C . GLY A 1 269 ? -28.338 -13.240 22.068 1.00 62.41 269 GLY A C 1
ATOM 2077 O O . GLY A 1 269 ? -29.033 -13.724 22.959 1.00 62.41 269 GLY A O 1
ATOM 2078 N N . THR A 1 270 ? -27.990 -13.938 20.988 1.00 53.66 270 THR A N 1
ATOM 2079 C CA . THR A 1 270 ? -28.152 -15.395 20.941 1.00 53.66 270 THR A CA 1
ATOM 2080 C C . THR A 1 270 ? -27.048 -16.023 21.792 1.00 53.66 270 THR A C 1
ATOM 2082 O O . THR A 1 270 ? -25.877 -15.737 21.528 1.00 53.66 270 THR A O 1
ATOM 2085 N N . PRO A 1 271 ? -27.364 -16.842 22.809 1.00 45.19 271 PRO A N 1
ATOM 2086 C CA . PRO A 1 271 ? -26.332 -17.544 23.552 1.00 45.19 271 PRO A CA 1
ATOM 2087 C C . PRO A 1 271 ? -25.563 -18.459 22.597 1.00 45.19 271 PRO A C 1
ATOM 2089 O O . PRO A 1 271 ? -26.159 -19.265 21.880 1.00 45.19 271 PRO A O 1
ATOM 2092 N N . ASP A 1 272 ? -24.237 -18.336 22.603 1.00 47.97 272 ASP A N 1
ATOM 2093 C CA . ASP A 1 272 ? -23.376 -19.410 22.122 1.00 47.97 272 ASP A CA 1
ATOM 2094 C C . ASP A 1 272 ? -23.714 -20.667 22.932 1.00 47.97 272 ASP A C 1
ATOM 2096 O O . ASP A 1 272 ? -23.955 -20.592 24.144 1.00 47.97 272 ASP A O 1
ATOM 2100 N N . VAL A 1 273 ? -23.734 -21.821 22.267 1.00 44.88 273 VAL A N 1
ATOM 2101 C CA . VAL A 1 273 ? -23.927 -23.139 22.884 1.00 44.88 273 VAL A CA 1
ATOM 2102 C C . VAL A 1 273 ? -22.760 -2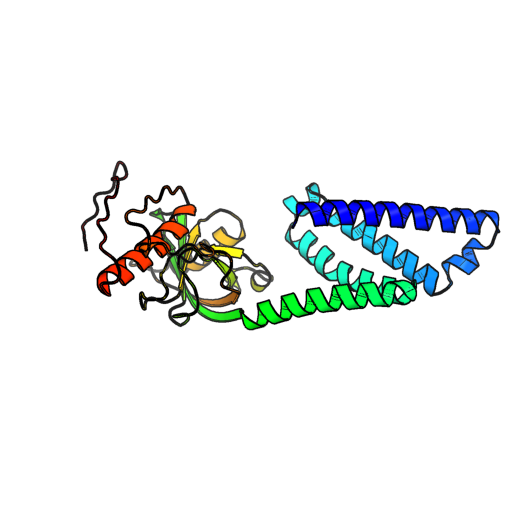3.392 23.852 1.00 44.88 273 VAL A C 1
ATOM 2104 O O . VAL A 1 273 ? -21.770 -24.018 23.492 1.00 44.88 273 VAL A O 1
ATOM 2107 N N . GLY A 1 274 ? -22.826 -22.842 25.068 1.00 40.72 274 GLY A N 1
ATOM 2108 C CA . GLY A 1 274 ? -21.823 -23.051 26.116 1.00 40.72 274 GLY A CA 1
ATOM 2109 C C . GLY A 1 274 ? -21.405 -21.844 26.961 1.00 40.72 274 GLY A C 1
ATOM 2110 O O . GLY A 1 274 ? -20.668 -22.054 27.921 1.00 40.72 274 GLY A O 1
ATOM 2111 N N . TYR A 1 275 ? -21.853 -20.611 26.694 1.00 37.00 275 TYR A N 1
ATOM 2112 C CA . TYR A 1 275 ? -21.413 -19.454 27.493 1.00 37.00 275 TYR A CA 1
ATOM 2113 C C . TYR A 1 275 ? -22.591 -18.686 28.102 1.00 37.00 275 TYR A C 1
ATOM 2115 O O . TYR A 1 275 ? -23.341 -18.010 27.403 1.00 37.00 275 TYR A O 1
ATOM 2123 N N . ARG A 1 276 ? -22.755 -18.790 29.430 1.00 31.28 276 ARG A N 1
ATOM 2124 C CA . ARG A 1 276 ? -23.667 -17.935 30.205 1.00 31.28 276 ARG A CA 1
ATOM 2125 C C . ARG A 1 276 ? -22.990 -16.579 30.438 1.00 31.28 276 ARG A C 1
ATOM 2127 O O . ARG A 1 276 ? -21.993 -16.546 31.161 1.00 31.28 276 ARG A O 1
ATOM 2134 N N . PRO A 1 277 ? -23.517 -15.460 29.919 1.00 36.59 277 PRO A N 1
ATOM 2135 C CA . PRO A 1 277 ? -23.051 -14.156 30.347 1.00 36.59 277 PRO A CA 1
ATOM 2136 C C . PRO A 1 277 ? -23.588 -13.887 31.757 1.00 36.59 277 PRO A C 1
ATOM 2138 O O . PRO A 1 277 ? -24.798 -13.864 31.978 1.00 36.59 277 PRO A O 1
ATOM 2141 N N . ARG A 1 278 ? -22.687 -13.675 32.723 1.00 33.28 278 ARG A N 1
ATOM 2142 C C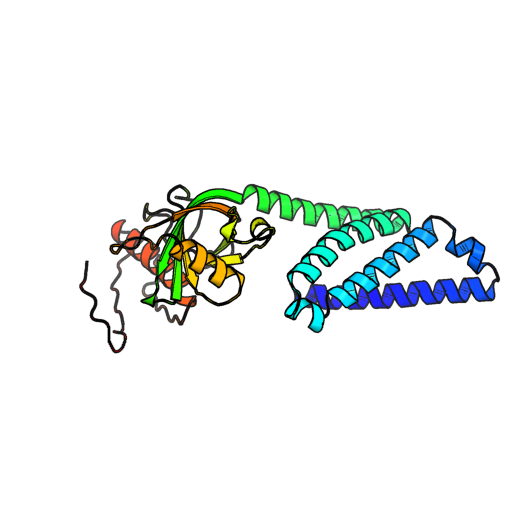A . ARG A 1 278 ? -23.015 -12.811 33.859 1.00 33.28 278 ARG A CA 1
ATOM 2143 C C . ARG A 1 278 ? -23.018 -11.392 33.307 1.00 33.28 278 ARG A C 1
ATOM 2145 O O . ARG A 1 278 ? -21.988 -10.924 32.828 1.00 33.28 278 ARG A O 1
ATOM 2152 N N . LEU A 1 279 ? -24.200 -10.790 33.296 1.00 36.72 279 LEU A N 1
ATOM 2153 C CA . LEU A 1 279 ? -24.384 -9.369 33.041 1.00 36.72 279 LEU A CA 1
ATOM 2154 C C . LEU A 1 279 ? -23.503 -8.576 34.019 1.00 36.72 279 LEU A C 1
ATOM 2156 O O . LEU A 1 279 ? -23.426 -8.928 35.199 1.00 36.72 279 LEU A O 1
ATOM 2160 N N . LEU A 1 280 ? -22.810 -7.576 33.469 1.00 36.56 280 LEU A N 1
ATOM 2161 C CA . LEU A 1 280 ? -22.300 -6.425 34.213 1.00 36.56 280 LEU A CA 1
ATOM 2162 C C . LEU A 1 280 ? -23.470 -5.680 34.862 1.00 36.56 280 LEU A C 1
ATOM 2164 O O . LEU A 1 280 ? -24.536 -5.614 34.205 1.00 36.56 280 LEU A O 1
#

Radius of gyration: 25.58 Å; Cα contacts (8 Å, |Δi|>4): 379; chains: 1; bounding box: 61×39×78 Å

InterPro domains:
  IPR013112 FAD-binding 8 [PF08022] (118-224)
  IPR013130 Ferric reductase transmembrane component-like domain [PF01794] (2-84)
  IPR017927 FAD-binding domain, ferredoxin reductase-type [PS51384] (105-227)
  IPR017938 Riboflavin synthase-like beta-barrel [SSF63380] (132-223)
  IPR039261 Ferredoxin-NADP reductase (FNR), nucleotide-binding domain [G3DSA:3.40.50.80] (215-269)
  IPR051410 Ferric/Cupric Reductase Transmembrane Component [PTHR32361] (1-265)